Protein AF-A0AAU9WC23-F1 (afdb_monomer)

InterPro domains:
  IPR001007 VWFC domain [PS50184] (36-99)
  IPR042378 Integral membrane protein DGCR2/IDD [PTHR15256] (35-175)

Foldseek 3Di:
DVPVVVVVVVVVVVVVVVVVVVVVVVVVVVVLFQVAWEAACVRDTHTAQDKGHHNDQQQQWIAGQTSNDGHPIDGDDEDDDPAPQWDADGPHDNDIDRPPDPVCPVVVVVVVVVVVVVVVVVVVVVVVVVVVVVVVVVVVVVVVVVVVVVVVPDDDDDDDDDDDDDDDDDDDDDDDDDDDDDDDDPPPDDDDPDDDDDDPDDDDDDDDDPPVVPDDD

Secondary structure (DSSP, 8-state):
--HHHHHHHHHHHHHHHHHHHHHHHHHHHHHHHHH-EEE-TTS-EEETT-EEPPSSS-TTEEEEEETTEEEEEEEPPPPPPS-TT-EEPTT-TT-EE-SS-TTHHHHHHHHHHHHHHHHHHHHHHHHHHHHHHHHHHHHHHHHHHHHHHHHHTSPPP----PPP---------------PPP-------PPP--PPP--TTPPPPPPP--TTS----

Organism: NCBI:txid46732

pLDDT: mean 73.56, std 18.78, range [36.19, 96.94]

Structure (mmCIF, N/CA/C/O backbone):
data_AF-A0AAU9WC23-F1
#
_entry.id   AF-A0AAU9WC23-F1
#
loop_
_atom_site.group_PDB
_atom_site.id
_atom_site.type_symbol
_atom_site.label_atom_id
_atom_site.label_alt_id
_atom_site.labe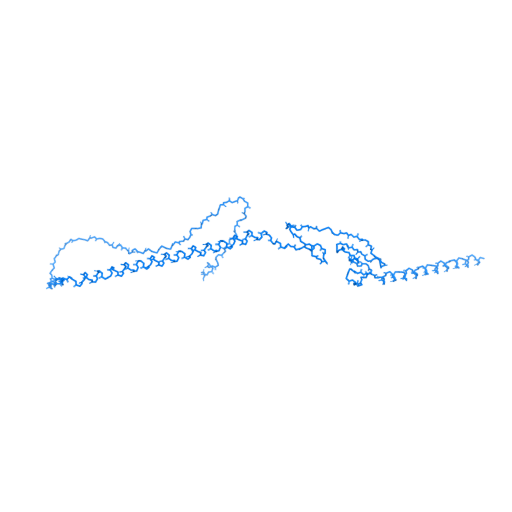l_comp_id
_atom_site.label_asym_id
_atom_site.label_entity_id
_atom_site.label_seq_id
_atom_site.pdbx_PDB_ins_code
_atom_site.Cartn_x
_atom_site.Cartn_y
_atom_site.Cartn_z
_atom_site.occupancy
_atom_site.B_iso_or_equiv
_atom_site.auth_seq_id
_atom_site.auth_comp_id
_atom_site.auth_asym_id
_atom_site.auth_atom_id
_atom_site.pdbx_PDB_model_num
ATOM 1 N N . MET A 1 1 ? 43.638 24.993 -63.691 1.00 58.75 1 MET A N 1
ATOM 2 C CA . MET A 1 1 ? 43.290 25.160 -62.256 1.00 58.75 1 MET A CA 1
ATOM 3 C C . MET A 1 1 ? 41.807 24.888 -61.912 1.00 58.75 1 MET A C 1
ATOM 5 O O . MET A 1 1 ? 41.394 25.230 -60.813 1.00 58.75 1 MET A O 1
ATOM 9 N N . ASN A 1 2 ? 41.002 24.225 -62.762 1.00 62.09 2 ASN A N 1
ATOM 10 C CA . ASN A 1 2 ? 39.561 24.017 -62.486 1.00 62.09 2 ASN A CA 1
ATOM 11 C C . ASN A 1 2 ? 39.195 22.648 -61.874 1.00 62.09 2 ASN A C 1
ATOM 13 O O . ASN A 1 2 ? 38.215 22.555 -61.139 1.00 62.09 2 ASN A O 1
ATOM 17 N N . TYR A 1 3 ? 39.997 21.602 -62.093 1.00 60.34 3 TYR A N 1
ATOM 18 C CA . TYR A 1 3 ? 39.682 20.249 -61.610 1.00 60.34 3 TYR A CA 1
ATOM 19 C C . TYR A 1 3 ? 39.740 20.102 -60.081 1.00 60.34 3 TYR A C 1
ATOM 21 O O . TYR A 1 3 ? 38.890 19.433 -59.496 1.00 60.34 3 TYR A O 1
ATOM 29 N N . LEU A 1 4 ? 40.676 20.786 -59.410 1.00 65.19 4 LEU A N 1
ATOM 30 C CA . LEU A 1 4 ? 40.805 20.718 -57.947 1.00 65.19 4 LEU A CA 1
ATOM 31 C C . LEU A 1 4 ? 39.586 21.320 -57.224 1.00 65.19 4 LEU A C 1
ATOM 33 O O . LEU A 1 4 ? 39.173 20.828 -56.174 1.00 65.19 4 LEU A O 1
ATOM 37 N N . LYS A 1 5 ? 38.994 22.370 -57.811 1.00 67.88 5 LYS A N 1
ATOM 38 C CA . LYS A 1 5 ? 37.832 23.098 -57.276 1.00 67.88 5 LYS A CA 1
ATOM 39 C C . LYS A 1 5 ? 36.530 22.307 -57.467 1.00 67.88 5 LYS A C 1
ATOM 41 O O . LYS A 1 5 ? 35.673 22.309 -56.589 1.00 67.88 5 LYS A O 1
ATOM 46 N N . LEU A 1 6 ? 36.415 21.574 -58.577 1.00 66.00 6 LEU A N 1
ATOM 47 C CA . LEU A 1 6 ? 35.315 20.637 -58.844 1.00 66.00 6 LEU A CA 1
ATOM 48 C C . LEU A 1 6 ? 35.357 19.414 -57.914 1.00 66.00 6 LEU A C 1
ATOM 50 O O . LEU A 1 6 ? 34.340 19.058 -57.320 1.00 66.00 6 LEU A O 1
ATOM 54 N N . ALA A 1 7 ? 36.537 18.822 -57.710 1.00 67.75 7 ALA A N 1
ATOM 55 C CA . ALA A 1 7 ? 36.704 17.669 -56.822 1.00 67.75 7 ALA A CA 1
ATOM 56 C C . ALA A 1 7 ? 36.381 17.997 -55.349 1.00 67.75 7 ALA A C 1
ATOM 58 O O . ALA A 1 7 ? 35.777 17.189 -54.643 1.00 67.75 7 ALA A O 1
ATOM 59 N N . THR A 1 8 ? 36.730 19.201 -54.883 1.00 71.00 8 THR A N 1
ATOM 60 C CA . THR A 1 8 ? 36.393 19.655 -53.522 1.00 71.00 8 THR A CA 1
ATOM 61 C C . THR A 1 8 ? 34.904 19.946 -53.340 1.00 71.00 8 THR A C 1
ATOM 63 O O . THR A 1 8 ? 34.373 19.668 -52.266 1.00 71.00 8 THR A O 1
ATOM 66 N N . GLN A 1 9 ? 34.206 20.445 -54.366 1.00 70.00 9 GLN A N 1
ATOM 67 C CA . GLN A 1 9 ? 32.754 20.652 -54.301 1.00 70.00 9 GLN A CA 1
ATOM 68 C C . GLN A 1 9 ? 31.975 19.331 -54.261 1.00 70.00 9 GLN A C 1
ATOM 70 O O . GLN A 1 9 ? 31.032 19.203 -53.481 1.00 70.00 9 GLN A O 1
ATOM 75 N N . LEU A 1 10 ? 32.401 18.319 -55.025 1.00 70.75 10 LEU A N 1
ATOM 76 C CA . LEU A 1 10 ? 31.774 16.992 -54.997 1.00 70.75 10 LEU A CA 1
ATOM 77 C C . LEU A 1 10 ? 31.962 16.294 -53.641 1.00 70.75 10 LEU A C 1
ATOM 79 O O . LEU A 1 10 ? 31.000 15.739 -53.110 1.00 70.75 10 LEU A O 1
ATOM 83 N N . ARG A 1 11 ? 33.154 16.394 -53.028 1.00 73.50 11 ARG A N 1
ATOM 84 C CA . ARG A 1 11 ? 33.395 15.880 -51.664 1.00 73.50 11 ARG A CA 1
ATOM 85 C C . ARG A 1 11 ? 32.509 16.555 -50.618 1.00 73.50 11 ARG A C 1
ATOM 87 O O . ARG A 1 11 ? 31.864 15.861 -49.837 1.00 73.50 11 ARG A O 1
ATOM 94 N N . LYS A 1 12 ? 32.415 17.889 -50.640 1.00 74.44 12 LYS A N 1
ATOM 95 C CA . LYS A 1 12 ? 31.538 18.641 -49.725 1.00 74.44 12 LYS A CA 1
ATOM 96 C C . LYS A 1 12 ? 30.064 18.267 -49.904 1.00 74.44 12 LYS A C 1
ATOM 98 O O . LYS A 1 12 ? 29.350 18.115 -48.916 1.00 74.44 12 LYS A O 1
ATOM 103 N N . GLY A 1 13 ? 29.618 18.066 -51.146 1.00 69.88 13 GLY A N 1
ATOM 104 C CA . GLY A 1 13 ? 28.264 17.596 -51.452 1.00 69.88 13 GLY A CA 1
ATOM 105 C C . GLY A 1 13 ? 27.974 16.195 -50.902 1.00 69.88 13 GLY A C 1
ATOM 106 O O . GLY A 1 13 ? 26.923 15.978 -50.299 1.00 69.88 13 GLY A O 1
ATOM 107 N N . GLN A 1 14 ? 28.919 15.258 -51.036 1.00 74.19 14 GLN A N 1
ATOM 108 C CA . GLN A 1 14 ? 28.791 13.899 -50.494 1.00 74.19 14 GLN A CA 1
ATOM 109 C C . GLN A 1 14 ? 28.771 13.868 -48.957 1.00 74.19 14 GLN A C 1
ATOM 111 O O . GLN A 1 14 ? 27.947 13.165 -48.368 1.00 74.19 14 GLN A O 1
ATOM 116 N N . GLU A 1 15 ? 29.627 14.647 -48.291 1.00 77.69 15 GLU A N 1
ATOM 117 C CA . GLU A 1 15 ? 29.645 14.759 -46.824 1.00 77.69 15 GLU A CA 1
ATOM 118 C C . GLU A 1 15 ? 28.349 15.375 -46.283 1.00 77.69 15 GLU A C 1
ATOM 120 O O . GLU A 1 15 ? 27.764 14.867 -45.320 1.00 77.69 15 GLU A O 1
ATOM 125 N N . TYR A 1 16 ? 27.851 16.425 -46.940 1.00 75.31 16 TYR A N 1
ATOM 126 C CA . TYR A 1 16 ? 26.584 17.058 -46.589 1.00 75.31 16 TYR A CA 1
ATOM 127 C C . TYR A 1 16 ? 25.411 16.078 -46.720 1.00 75.31 16 TYR A C 1
ATOM 129 O O . TYR A 1 16 ? 24.635 15.919 -45.773 1.00 75.31 16 TYR A O 1
ATOM 137 N N . PHE A 1 17 ? 25.332 15.343 -47.832 1.00 71.19 17 PHE A N 1
ATOM 138 C CA . PHE A 1 17 ? 24.294 14.336 -48.059 1.00 71.19 17 PHE A CA 1
ATOM 139 C C . PHE A 1 17 ? 24.357 13.192 -47.030 1.00 71.19 17 PHE A C 1
ATOM 141 O O . PHE A 1 17 ? 23.337 12.817 -46.449 1.00 71.19 17 PHE A O 1
ATOM 148 N N . SER A 1 18 ? 25.561 12.703 -46.710 1.00 72.31 18 SER A N 1
ATOM 149 C CA . SER A 1 18 ? 25.789 11.707 -45.650 1.00 72.31 18 SER A CA 1
ATOM 150 C C . SER A 1 18 ? 25.309 12.200 -44.277 1.00 72.31 18 SER A C 1
ATOM 152 O O . SER A 1 18 ? 24.667 11.457 -43.529 1.00 72.31 18 SER A O 1
ATOM 154 N N . SER A 1 19 ? 25.539 13.477 -43.950 1.00 74.56 19 SER A N 1
ATOM 155 C CA . SER A 1 19 ? 25.090 14.076 -42.686 1.00 74.56 19 SER A CA 1
ATOM 156 C C . SER A 1 19 ? 23.561 14.183 -42.578 1.00 74.56 19 SER A C 1
ATOM 158 O O . SER A 1 19 ? 23.000 13.922 -41.510 1.00 74.56 19 SER A O 1
ATOM 160 N N . ILE A 1 20 ? 22.875 14.504 -43.681 1.00 72.81 20 ILE A N 1
ATOM 161 C CA . ILE A 1 20 ? 21.409 14.589 -43.737 1.00 72.81 20 ILE A CA 1
ATOM 162 C C . ILE A 1 20 ? 20.795 13.202 -43.571 1.00 72.81 20 ILE A C 1
ATOM 164 O O . ILE A 1 20 ? 19.886 13.036 -42.756 1.00 72.81 20 ILE A O 1
ATOM 168 N N . MET A 1 21 ? 21.322 12.196 -44.272 1.00 67.69 21 MET A N 1
ATOM 169 C CA . MET A 1 21 ? 20.832 10.818 -44.169 1.00 67.69 21 MET A CA 1
ATOM 170 C C . M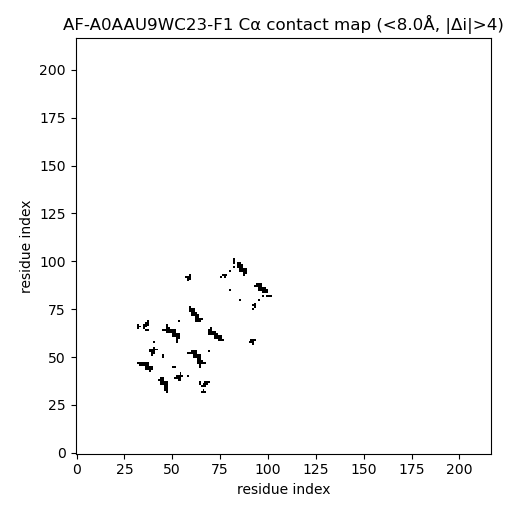ET A 1 21 ? 21.002 10.262 -42.747 1.00 67.69 21 MET A C 1
ATOM 172 O O . MET A 1 21 ? 20.071 9.663 -42.206 1.00 67.69 21 MET A O 1
ATOM 176 N N . LYS A 1 22 ? 22.128 10.552 -42.079 1.00 75.38 22 LYS A N 1
ATOM 177 C CA . LYS A 1 22 ? 22.343 10.204 -40.660 1.00 75.38 22 LYS A CA 1
ATOM 178 C C . LYS A 1 22 ? 21.366 10.916 -39.719 1.00 75.38 22 LYS A C 1
ATOM 180 O O . LYS A 1 22 ? 20.814 10.281 -38.820 1.00 75.38 22 LYS A O 1
ATOM 185 N N . LYS A 1 23 ? 21.114 12.216 -39.916 1.00 74.81 23 LYS A N 1
ATOM 186 C CA . LYS A 1 23 ? 20.144 12.980 -39.107 1.00 74.81 23 LYS A CA 1
ATOM 187 C C . LYS A 1 23 ? 18.713 12.476 -39.300 1.00 74.81 23 LYS A C 1
ATOM 189 O O . LYS A 1 23 ? 18.008 12.301 -38.311 1.00 74.81 23 LYS A O 1
ATOM 194 N N . SER A 1 24 ? 18.311 12.199 -40.539 1.00 72.56 24 SER A N 1
ATOM 195 C CA . SER A 1 24 ? 16.992 11.651 -40.877 1.00 72.56 24 SER A CA 1
ATOM 196 C C . SER A 1 24 ? 16.781 10.271 -40.244 1.00 72.56 24 SER A C 1
ATOM 198 O O . SER A 1 24 ? 15.789 10.049 -39.545 1.00 72.56 24 SER A O 1
ATOM 200 N N . GLY A 1 25 ? 17.770 9.376 -40.362 1.00 75.00 25 GLY A N 1
ATOM 201 C CA . GLY A 1 25 ? 17.753 8.069 -39.700 1.00 75.00 25 GLY A CA 1
ATOM 202 C C . GLY A 1 25 ? 17.674 8.174 -38.172 1.00 75.00 25 GLY A C 1
ATOM 203 O O . GLY A 1 25 ? 16.876 7.481 -37.544 1.00 75.00 25 GLY A O 1
ATOM 204 N N . SER A 1 26 ? 18.428 9.099 -37.568 1.00 78.62 26 SER A N 1
ATOM 205 C CA . SER A 1 26 ? 18.396 9.341 -36.119 1.00 78.62 26 SER A CA 1
ATOM 206 C C . SER A 1 26 ? 17.051 9.897 -35.641 1.00 78.62 26 SER A C 1
ATOM 208 O O . SER A 1 26 ? 16.535 9.462 -34.613 1.00 78.62 26 SER A O 1
ATOM 210 N N . GLN A 1 27 ? 16.438 10.821 -36.386 1.00 79.69 27 GLN A N 1
ATOM 211 C CA . GLN A 1 27 ? 15.108 11.346 -36.064 1.00 79.69 27 GLN A CA 1
ATOM 212 C C . GLN A 1 27 ? 14.029 10.264 -36.166 1.00 79.69 27 GLN A C 1
ATOM 214 O O . GLN A 1 27 ? 13.172 10.179 -35.286 1.00 79.69 27 GLN A O 1
ATOM 219 N N . LYS A 1 28 ? 14.095 9.407 -37.193 1.00 81.12 28 LYS A N 1
ATOM 220 C CA . LYS A 1 28 ? 13.178 8.272 -37.355 1.00 81.12 28 LYS A CA 1
ATOM 2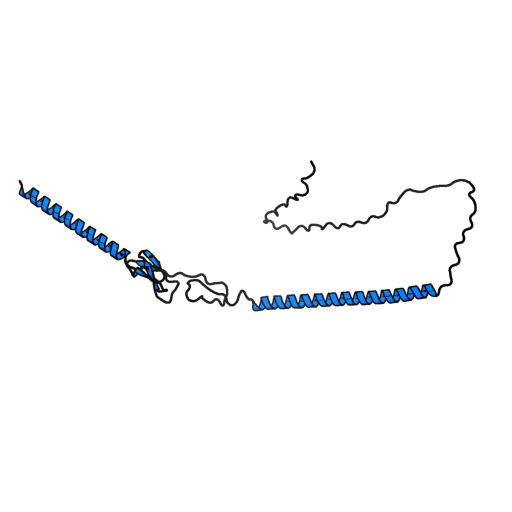21 C C . LYS A 1 28 ? 13.313 7.269 -36.204 1.00 81.12 28 LYS A C 1
ATOM 223 O O . LYS A 1 28 ? 12.302 6.858 -35.643 1.00 81.12 28 LYS A O 1
ATOM 228 N N . LEU A 1 29 ? 14.541 6.944 -35.794 1.00 80.88 29 LEU A N 1
ATOM 229 C CA . LEU A 1 29 ? 14.803 6.074 -34.642 1.00 80.88 29 LEU A CA 1
ATOM 230 C C . LEU A 1 29 ? 14.275 6.678 -33.332 1.00 80.88 29 LEU A C 1
ATOM 232 O O . LEU A 1 29 ? 13.620 5.992 -32.557 1.00 80.88 29 LEU A O 1
ATOM 236 N N . ARG A 1 30 ? 14.492 7.979 -33.106 1.00 80.50 30 ARG A N 1
ATOM 237 C CA . ARG A 1 30 ? 13.958 8.685 -31.928 1.00 80.50 30 ARG A CA 1
ATOM 238 C C . ARG A 1 30 ? 12.430 8.676 -31.880 1.00 80.50 30 ARG A C 1
ATOM 240 O O . ARG A 1 30 ? 11.878 8.586 -30.789 1.00 80.50 30 ARG A O 1
ATOM 247 N N . ARG A 1 31 ? 11.751 8.777 -33.029 1.00 80.75 31 ARG A N 1
ATOM 248 C CA . ARG A 1 31 ? 10.285 8.649 -33.103 1.00 80.75 31 ARG A CA 1
ATOM 249 C C . ARG A 1 31 ? 9.832 7.238 -32.743 1.00 80.75 31 ARG A C 1
ATOM 251 O O . ARG A 1 31 ? 9.026 7.109 -31.835 1.00 80.75 31 ARG A O 1
ATOM 258 N N . MET A 1 32 ? 10.440 6.208 -33.335 1.00 80.56 32 MET A N 1
ATOM 259 C CA . MET A 1 32 ? 10.121 4.813 -33.000 1.00 80.56 32 MET A CA 1
ATOM 260 C C . MET A 1 32 ? 10.342 4.494 -31.513 1.00 80.56 32 MET A C 1
ATOM 262 O O . MET A 1 32 ? 9.513 3.835 -30.903 1.00 80.56 32 MET A O 1
ATOM 266 N N . ILE A 1 33 ? 11.412 5.011 -30.896 1.00 81.25 33 ILE A N 1
ATOM 267 C CA . ILE A 1 33 ? 11.665 4.835 -29.453 1.00 81.25 33 ILE A CA 1
ATOM 268 C C . ILE A 1 33 ? 10.585 5.514 -28.599 1.00 81.25 33 ILE A 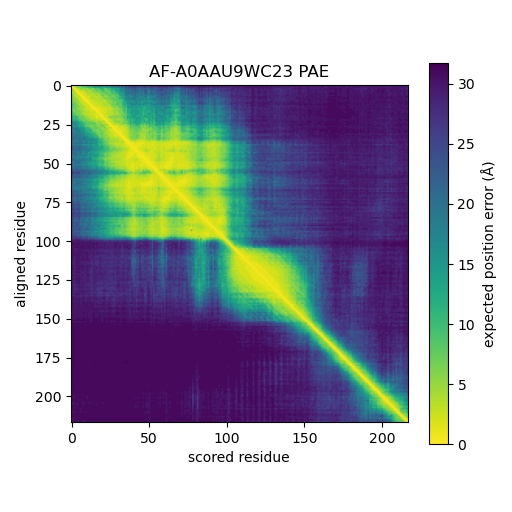C 1
ATOM 270 O O . ILE A 1 33 ? 10.171 4.959 -27.587 1.00 81.25 33 ILE A O 1
ATOM 274 N N . ARG A 1 34 ? 10.119 6.706 -28.993 1.00 79.94 34 ARG A N 1
ATOM 275 C CA . ARG A 1 34 ? 9.033 7.415 -28.291 1.00 79.94 34 ARG A CA 1
ATOM 276 C C . ARG A 1 34 ? 7.673 6.742 -28.464 1.00 79.94 34 ARG A C 1
ATOM 278 O O . ARG A 1 34 ? 6.831 6.867 -27.584 1.00 79.94 34 ARG A O 1
ATOM 285 N N . GLU A 1 35 ? 7.465 6.081 -29.595 1.00 85.06 35 GLU A N 1
ATOM 286 C CA . GLU A 1 35 ? 6.253 5.318 -29.904 1.00 85.06 35 GLU A CA 1
ATOM 287 C C . GLU A 1 35 ? 6.266 3.919 -29.273 1.00 85.06 35 GLU A C 1
ATOM 289 O O . GLU A 1 35 ? 5.222 3.272 -29.215 1.00 85.06 35 GLU A O 1
ATOM 294 N N . ALA A 1 36 ? 7.413 3.458 -28.764 1.00 88.88 36 ALA A N 1
ATOM 295 C CA . ALA A 1 36 ? 7.509 2.211 -28.025 1.00 88.88 36 ALA A CA 1
ATOM 296 C C . ALA A 1 36 ? 6.804 2.317 -26.663 1.00 88.88 36 ALA A C 1
ATOM 298 O O . ALA A 1 36 ? 6.897 3.328 -25.959 1.00 88.88 36 ALA A O 1
ATOM 299 N N . PHE A 1 37 ? 6.116 1.244 -26.288 1.00 93.69 37 PHE A N 1
ATOM 300 C CA . PHE A 1 37 ? 5.322 1.145 -25.069 1.00 93.69 37 PHE A CA 1
ATOM 301 C C . PHE A 1 37 ? 5.668 -0.132 -24.305 1.00 93.69 37 PHE A C 1
ATOM 303 O O . PHE A 1 37 ? 6.086 -1.125 -24.899 1.00 93.69 37 PHE A O 1
ATOM 310 N N . CYS A 1 38 ? 5.481 -0.089 -22.993 1.00 94.44 38 CYS A N 1
ATOM 311 C CA . CYS A 1 38 ? 5.545 -1.243 -22.102 1.00 94.44 38 CYS A CA 1
ATOM 312 C C . CYS A 1 38 ? 4.141 -1.553 -21.570 1.00 94.44 38 CYS A C 1
ATOM 314 O O . CYS A 1 38 ? 3.219 -0.754 -21.758 1.00 94.44 38 CYS A O 1
ATOM 316 N N . TYR A 1 39 ? 3.987 -2.689 -20.897 1.00 94.50 39 TYR A N 1
ATOM 317 C CA . TYR A 1 39 ? 2.760 -3.050 -20.194 1.00 94.50 39 TYR A CA 1
ATOM 318 C C . TYR A 1 39 ? 3.035 -3.140 -18.696 1.00 94.50 39 TYR A C 1
ATOM 320 O O . TYR A 1 39 ? 4.063 -3.686 -18.291 1.00 94.50 39 TYR A O 1
ATOM 328 N N . ASP A 1 40 ? 2.158 -2.539 -17.892 1.00 93.94 40 ASP A N 1
ATOM 329 C CA . ASP A 1 40 ? 2.193 -2.702 -16.440 1.00 93.94 40 ASP A CA 1
ATOM 330 C C . ASP A 1 40 ? 1.584 -4.044 -16.005 1.00 93.94 40 ASP A C 1
ATOM 332 O O . ASP A 1 40 ? 0.973 -4.759 -16.796 1.00 93.94 40 ASP A O 1
ATOM 336 N N . ILE A 1 41 ? 1.722 -4.368 -14.722 1.00 92.12 41 ILE A N 1
ATOM 337 C CA . ILE A 1 41 ? 1.149 -5.568 -14.094 1.00 92.12 41 ILE A CA 1
ATOM 338 C C . ILE A 1 41 ? -0.382 -5.687 -14.227 1.00 92.12 41 ILE A C 1
ATOM 340 O O . ILE A 1 41 ? -0.930 -6.777 -14.091 1.00 92.12 41 ILE A O 1
ATOM 344 N N . ASN A 1 42 ? -1.080 -4.586 -14.516 1.00 90.88 42 ASN A N 1
ATOM 345 C CA . ASN A 1 42 ? -2.522 -4.556 -14.757 1.00 90.88 42 ASN A CA 1
ATOM 346 C C . ASN A 1 42 ? -2.867 -4.611 -16.262 1.00 90.88 42 ASN A C 1
ATOM 348 O O . ASN A 1 42 ? -4.042 -4.527 -16.622 1.00 90.88 42 ASN A O 1
ATOM 352 N N . GLY A 1 43 ? -1.871 -4.720 -17.147 1.00 92.12 43 GLY A N 1
ATOM 353 C CA . GLY A 1 43 ? -2.025 -4.726 -18.603 1.00 92.12 43 GLY A CA 1
ATOM 354 C C . GLY A 1 43 ? -2.186 -3.341 -19.245 1.00 92.12 43 GLY A C 1
ATOM 355 O O . GLY A 1 43 ? -2.537 -3.241 -20.424 1.00 92.12 43 GLY A O 1
ATOM 356 N N . ASN A 1 44 ? -1.940 -2.251 -18.519 1.00 93.88 44 ASN A N 1
ATOM 357 C CA . ASN A 1 44 ? -2.033 -0.892 -19.047 1.00 93.88 44 ASN A CA 1
ATOM 358 C C . ASN A 1 44 ? -0.802 -0.525 -19.877 1.00 93.88 44 ASN A C 1
ATOM 360 O O . ASN A 1 44 ? 0.332 -0.845 -19.524 1.00 93.88 44 ASN A O 1
ATOM 364 N N . LYS A 1 45 ? -1.020 0.235 -20.957 1.00 94.75 45 LYS A N 1
ATOM 365 C CA . LYS A 1 45 ? 0.068 0.759 -21.792 1.00 94.75 45 LYS A CA 1
ATOM 366 C C . LYS A 1 45 ? 0.819 1.883 -21.085 1.00 94.75 45 LYS A C 1
ATOM 368 O O . LYS A 1 45 ? 0.250 2.931 -20.783 1.00 94.75 45 LYS A O 1
ATOM 373 N N . VAL A 1 46 ? 2.124 1.701 -20.943 1.00 95.06 46 VAL A N 1
ATOM 374 C CA . VAL A 1 46 ? 3.067 2.647 -20.346 1.00 95.06 46 VAL A CA 1
ATOM 375 C C . VAL A 1 46 ? 3.931 3.252 -21.448 1.00 95.06 46 VAL A C 1
ATOM 377 O O . VAL A 1 46 ? 4.472 2.539 -22.293 1.00 95.06 46 VAL A O 1
ATOM 380 N N . LYS A 1 47 ? 4.061 4.580 -21.460 1.00 94.62 47 LYS A N 1
ATOM 381 C CA . LYS A 1 47 ? 4.864 5.298 -22.459 1.00 94.62 47 LYS A CA 1
ATOM 382 C C . LYS A 1 47 ? 6.356 5.196 -22.153 1.00 94.62 47 LYS A C 1
ATOM 384 O O . LYS A 1 47 ? 6.765 5.047 -21.004 1.00 94.62 47 LYS A O 1
ATOM 389 N N . HIS A 1 48 ? 7.178 5.367 -23.185 1.00 93.94 48 HIS A N 1
ATOM 390 C CA . HIS A 1 48 ? 8.615 5.523 -23.007 1.00 93.94 48 HIS A CA 1
ATOM 391 C C . HIS A 1 48 ? 8.957 6.629 -21.992 1.00 93.94 48 HIS A C 1
ATOM 393 O O . HIS A 1 48 ? 8.513 7.768 -22.125 1.00 93.94 48 HIS A O 1
ATOM 399 N N . GLY A 1 49 ? 9.805 6.297 -21.023 1.00 91.88 49 GLY A N 1
ATOM 400 C CA . GLY A 1 49 ? 10.288 7.185 -19.974 1.00 91.88 49 GLY A CA 1
ATOM 401 C C . GLY A 1 49 ? 9.477 7.136 -18.680 1.00 91.88 49 GLY A C 1
ATOM 402 O O . GLY A 1 49 ? 9.973 7.638 -17.675 1.00 91.88 49 GLY A O 1
ATOM 403 N N . GLU A 1 50 ? 8.298 6.517 -18.672 1.00 94.56 50 GLU A N 1
ATOM 404 C CA . GLU A 1 50 ? 7.453 6.430 -17.478 1.00 94.56 50 GLU A CA 1
ATOM 405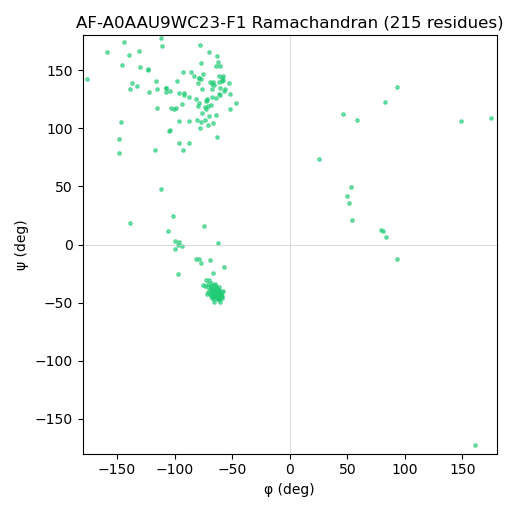 C C . GLU A 1 50 ? 7.874 5.264 -16.563 1.00 94.56 50 GLU A C 1
ATOM 407 O O . GLU A 1 50 ? 8.324 4.218 -17.060 1.00 94.56 50 GLU A O 1
ATOM 412 N N . PRO A 1 51 ? 7.758 5.426 -15.231 1.00 94.88 51 PRO A N 1
ATOM 413 C CA . PRO A 1 51 ? 7.929 4.338 -14.281 1.00 94.88 51 PRO A CA 1
ATOM 414 C C . PRO A 1 51 ? 6.708 3.408 -14.287 1.00 94.88 51 PRO A C 1
ATOM 416 O O . PRO A 1 51 ? 5.576 3.848 -14.475 1.00 94.88 51 PRO A O 1
ATOM 419 N N . PHE A 1 52 ? 6.934 2.117 -14.063 1.00 95.12 52 PHE A N 1
ATOM 420 C CA . PHE A 1 52 ? 5.887 1.102 -14.000 1.00 95.12 52 PHE A CA 1
ATOM 421 C C . PHE A 1 52 ? 6.343 -0.139 -13.230 1.00 95.12 52 PHE A C 1
ATOM 423 O O . PHE A 1 52 ? 7.534 -0.328 -12.987 1.00 95.12 52 PHE A O 1
ATOM 430 N N . VAL A 1 53 ? 5.387 -0.989 -12.865 1.00 95.19 53 VAL A N 1
ATOM 431 C CA . VAL A 1 53 ? 5.642 -2.340 -12.349 1.00 95.19 53 VAL A CA 1
ATOM 432 C C . VAL A 1 53 ? 5.442 -3.307 -13.515 1.00 95.19 53 VAL A C 1
ATOM 434 O O . VAL A 1 53 ? 4.336 -3.319 -14.064 1.00 95.19 53 VAL A O 1
ATOM 437 N N . PRO A 1 54 ? 6.469 -4.054 -13.955 1.00 94.06 54 PRO A N 1
ATOM 438 C CA . PRO A 1 54 ? 6.329 -5.002 -15.053 1.00 94.06 54 PRO A CA 1
ATOM 439 C C . PRO A 1 54 ? 5.480 -6.211 -14.644 1.00 94.06 54 PRO A C 1
ATOM 441 O O . PRO A 1 54 ? 5.229 -6.450 -13.464 1.00 94.06 54 PRO A O 1
ATOM 444 N N . GLU A 1 55 ? 5.045 -6.985 -15.635 1.00 89.81 55 GLU A N 1
ATOM 445 C CA . GLU A 1 55 ? 4.320 -8.234 -15.398 1.00 89.81 55 GLU A CA 1
ATOM 446 C C . GLU A 1 55 ? 5.144 -9.199 -14.528 1.00 89.81 55 GLU A C 1
ATOM 448 O O . GLU A 1 55 ? 6.331 -9.433 -14.768 1.00 89.81 55 GLU A O 1
ATOM 453 N N . GLY A 1 56 ? 4.506 -9.758 -13.501 1.00 85.38 56 GLY A N 1
ATOM 454 C CA . GLY A 1 56 ? 5.147 -10.627 -12.521 1.00 85.38 56 GLY A CA 1
ATOM 455 C C . GLY A 1 56 ? 4.325 -10.735 -11.239 1.00 85.38 56 GLY A C 1
ATOM 456 O O . GLY A 1 56 ? 3.197 -10.257 -11.173 1.00 85.38 56 GLY A O 1
ATOM 457 N N . ASN A 1 57 ? 4.894 -11.375 -10.216 1.00 80.69 57 ASN A N 1
ATOM 458 C CA . ASN A 1 57 ? 4.250 -11.519 -8.903 1.00 80.69 57 ASN A CA 1
ATOM 459 C C . ASN A 1 57 ? 4.760 -10.501 -7.863 1.00 80.69 57 ASN A C 1
ATOM 461 O O . ASN A 1 57 ? 4.282 -10.484 -6.731 1.00 80.69 57 ASN A O 1
ATOM 465 N N . ASP A 1 58 ? 5.746 -9.674 -8.224 1.00 89.25 58 ASP A N 1
ATOM 466 C CA . ASP A 1 58 ? 6.385 -8.731 -7.309 1.00 89.25 58 ASP A CA 1
ATOM 467 C C . ASP A 1 58 ? 5.912 -7.296 -7.574 1.00 89.25 58 ASP A C 1
ATOM 469 O O . ASP A 1 58 ? 6.408 -6.599 -8.458 1.00 89.25 58 ASP A O 1
ATOM 473 N N . PHE A 1 59 ? 4.940 -6.851 -6.775 1.00 92.38 59 PHE A N 1
ATOM 474 C CA . PHE A 1 59 ? 4.392 -5.494 -6.844 1.00 92.38 59 PHE A CA 1
ATOM 475 C C . PHE A 1 59 ? 5.382 -4.420 -6.375 1.00 92.38 59 PHE A C 1
ATOM 477 O O . PHE A 1 59 ? 5.123 -3.237 -6.596 1.00 92.38 59 PHE A O 1
ATOM 484 N N . CYS A 1 60 ? 6.484 -4.811 -5.726 1.00 93.44 60 CYS A N 1
ATOM 485 C CA . CYS A 1 60 ? 7.544 -3.916 -5.270 1.00 93.44 60 CYS A CA 1
ATOM 486 C C . CYS A 1 60 ? 8.692 -3.784 -6.274 1.00 93.44 60 CYS A C 1
ATOM 488 O O . CYS A 1 60 ? 9.637 -3.033 -6.023 1.00 93.44 60 CYS A O 1
ATOM 490 N N . TYR A 1 61 ? 8.627 -4.490 -7.405 1.00 94.81 61 TYR A N 1
ATOM 491 C CA . TYR A 1 61 ? 9.609 -4.379 -8.471 1.00 94.81 61 TYR A CA 1
ATOM 492 C C . TYR A 1 61 ? 9.222 -3.257 -9.435 1.00 94.81 61 TYR A C 1
ATOM 494 O O . TYR A 1 61 ? 8.294 -3.376 -10.232 1.00 94.81 61 TYR A O 1
ATOM 502 N N . HIS A 1 62 ? 9.938 -2.141 -9.366 1.00 94.69 62 HIS A N 1
ATOM 503 C CA . HIS A 1 62 ? 9.668 -0.953 -10.165 1.00 94.69 62 HIS A CA 1
ATOM 504 C C . HIS A 1 62 ? 10.732 -0.780 -11.244 1.00 94.69 62 HIS A C 1
ATOM 506 O O . HIS A 1 62 ? 11.925 -0.868 -10.976 1.00 94.69 62 HIS A O 1
ATOM 512 N N . CYS A 1 63 ? 10.305 -0.482 -12.466 1.00 95.81 63 CYS A N 1
ATOM 513 C CA . CYS A 1 63 ? 11.160 -0.261 -13.626 1.00 95.81 63 CYS A CA 1
ATOM 514 C C . CYS A 1 63 ? 10.771 1.022 -14.358 1.00 95.81 63 CYS A C 1
ATOM 516 O O . CYS A 1 63 ? 9.689 1.572 -14.171 1.00 95.81 63 CYS A O 1
ATOM 518 N N . LYS A 1 64 ? 11.636 1.478 -15.260 1.00 95.88 64 LYS A N 1
ATOM 519 C CA . LYS A 1 64 ? 11.354 2.547 -16.218 1.00 95.88 64 LYS A CA 1
ATOM 520 C C . LYS A 1 64 ? 11.207 1.967 -17.619 1.00 95.88 64 LYS A C 1
ATOM 522 O O . LYS A 1 64 ? 12.027 1.157 -18.051 1.00 95.88 64 LYS A O 1
ATOM 527 N N . CYS A 1 65 ? 10.183 2.387 -18.356 1.00 95.56 65 CYS A N 1
ATOM 528 C CA . CYS A 1 65 ? 9.957 1.890 -19.710 1.00 95.56 65 CYS A CA 1
ATOM 529 C C . CYS A 1 65 ? 10.927 2.550 -20.699 1.00 95.56 65 CYS A C 1
ATOM 531 O O . CYS A 1 65 ? 10.750 3.710 -21.070 1.00 95.56 65 CYS A O 1
ATOM 533 N N . LEU A 1 66 ? 11.951 1.841 -21.175 1.00 94.00 66 LEU A N 1
ATOM 534 C CA . LEU A 1 66 ? 12.902 2.354 -22.165 1.00 94.00 66 LEU A CA 1
ATOM 535 C C . LEU A 1 66 ? 12.808 1.558 -23.469 1.00 94.00 66 LEU A C 1
ATOM 537 O O . LEU A 1 66 ? 13.066 0.363 -23.488 1.00 94.00 66 LEU A O 1
ATOM 541 N N . SER A 1 67 ? 12.437 2.223 -24.570 1.00 91.31 67 SER A N 1
ATOM 542 C CA . SER A 1 67 ? 12.304 1.608 -25.900 1.00 91.31 67 SER A CA 1
ATOM 543 C C . SER A 1 67 ? 11.433 0.338 -25.928 1.00 91.31 67 SER A C 1
ATOM 545 O O . SER A 1 67 ? 11.733 -0.596 -26.666 1.00 91.31 67 SER A O 1
ATOM 547 N N . GLY A 1 68 ? 10.368 0.294 -25.119 1.00 90.38 68 GLY A N 1
ATOM 548 C CA . GLY A 1 68 ? 9.479 -0.870 -25.010 1.00 90.38 68 GLY A CA 1
ATOM 549 C C . GLY A 1 68 ? 10.016 -2.006 -24.133 1.00 90.38 68 GLY A C 1
ATOM 550 O O . GLY A 1 68 ? 9.470 -3.103 -24.160 1.00 90.38 68 GLY A O 1
ATOM 551 N N . GLN A 1 69 ? 11.080 -1.764 -23.364 1.00 92.88 69 GLN A N 1
ATOM 552 C CA . GLN A 1 69 ? 11.666 -2.727 -22.433 1.00 92.88 69 GLN A CA 1
ATOM 553 C C . GLN A 1 69 ? 11.702 -2.168 -21.009 1.00 92.88 69 GLN A C 1
ATOM 555 O O . GLN A 1 69 ? 11.830 -0.959 -20.797 1.00 92.88 69 GLN A O 1
ATOM 560 N N . ALA A 1 70 ? 11.616 -3.063 -20.027 1.00 93.81 70 ALA A N 1
ATOM 561 C CA . ALA A 1 70 ? 11.856 -2.734 -18.630 1.00 93.81 70 ALA A CA 1
ATOM 562 C C . ALA A 1 70 ? 13.355 -2.473 -18.416 1.00 93.81 70 ALA A C 1
ATOM 564 O O . ALA A 1 70 ? 14.187 -3.345 -18.662 1.00 93.81 70 ALA A O 1
ATOM 565 N N . ALA A 1 71 ? 13.710 -1.268 -17.980 1.00 93.38 71 ALA A N 1
ATOM 566 C CA . ALA A 1 71 ? 15.088 -0.877 -17.707 1.00 93.38 71 ALA A CA 1
ATOM 567 C C . ALA A 1 71 ? 15.162 -0.026 -16.435 1.00 93.38 71 ALA A C 1
ATOM 569 O O . ALA A 1 71 ? 14.156 0.521 -15.997 1.00 93.38 71 ALA A O 1
ATOM 570 N N . GLN A 1 72 ? 16.360 0.124 -15.858 1.00 94.62 72 GLN A N 1
ATOM 571 C CA . GLN A 1 72 ? 16.568 0.898 -14.620 1.00 94.62 72 GLN A CA 1
ATOM 572 C C . GLN A 1 72 ? 15.640 0.435 -13.484 1.00 94.62 72 GLN A C 1
ATOM 574 O O . GLN A 1 72 ? 14.927 1.236 -12.883 1.00 94.62 72 GLN A O 1
ATOM 579 N N . CYS A 1 73 ? 15.614 -0.876 -13.252 1.00 95.19 73 CYS A N 1
ATOM 580 C CA . CYS A 1 73 ? 14.730 -1.481 -12.271 1.00 95.19 73 CYS A CA 1
ATOM 581 C C . CYS A 1 73 ? 15.329 -1.477 -10.864 1.00 95.19 73 CYS A C 1
ATOM 583 O O . CYS A 1 73 ? 16.542 -1.614 -10.701 1.00 95.19 73 CYS A O 1
ATOM 585 N N . PHE A 1 74 ? 14.471 -1.372 -9.857 1.00 94.75 74 PHE A N 1
ATOM 586 C CA . PHE A 1 74 ? 14.808 -1.490 -8.446 1.00 94.75 74 PHE A CA 1
ATOM 587 C C . PHE A 1 74 ? 13.658 -2.154 -7.686 1.00 94.75 74 PHE A C 1
ATOM 589 O O . PHE A 1 74 ? 12.501 -2.077 -8.100 1.00 94.75 74 PHE A O 1
ATOM 596 N N . THR A 1 75 ? 13.981 -2.791 -6.565 1.00 94.94 75 THR A N 1
ATOM 597 C CA . THR A 1 75 ? 12.987 -3.365 -5.655 1.00 94.94 75 THR A CA 1
ATOM 598 C C . THR A 1 75 ? 12.850 -2.463 -4.441 1.00 94.94 75 THR A C 1
ATOM 600 O O . THR A 1 75 ? 13.851 -2.036 -3.865 1.00 94.94 75 THR A O 1
ATOM 603 N N . THR A 1 76 ? 11.619 -2.148 -4.056 1.00 93.31 76 THR A N 1
ATOM 604 C CA . THR A 1 76 ? 11.343 -1.399 -2.831 1.00 93.31 76 THR A CA 1
ATOM 605 C C . THR A 1 76 ? 11.373 -2.330 -1.624 1.00 93.31 76 THR A C 1
ATOM 607 O O . THR A 1 76 ? 10.638 -3.312 -1.568 1.00 93.31 76 THR A O 1
ATOM 610 N N . GLU A 1 77 ? 12.195 -1.992 -0.635 1.00 92.06 77 GLU A N 1
ATOM 611 C CA . GLU A 1 77 ? 12.175 -2.632 0.679 1.00 92.06 77 GLU A CA 1
ATOM 612 C C . GLU A 1 77 ? 11.172 -1.912 1.587 1.00 92.06 77 GLU A C 1
ATOM 614 O O . GLU A 1 77 ? 11.209 -0.689 1.740 1.00 92.06 77 GLU A O 1
ATOM 619 N N . CYS A 1 78 ? 10.253 -2.672 2.178 1.00 91.94 78 CYS A N 1
ATOM 620 C CA . CYS A 1 78 ? 9.182 -2.135 3.009 1.00 91.94 78 CYS A CA 1
ATOM 621 C C . CYS A 1 78 ? 9.535 -2.228 4.493 1.00 91.94 78 CYS A C 1
ATOM 623 O O . CYS A 1 78 ? 10.040 -3.250 4.958 1.00 91.94 78 CYS A O 1
ATOM 625 N N . ALA A 1 79 ? 9.186 -1.196 5.263 1.00 90.81 79 ALA A N 1
ATOM 626 C CA . ALA A 1 79 ? 9.185 -1.304 6.715 1.00 90.81 79 ALA A CA 1
ATOM 627 C C . ALA A 1 79 ? 8.077 -2.272 7.159 1.00 90.81 79 ALA A C 1
ATOM 629 O O . ALA A 1 79 ? 6.915 -2.118 6.777 1.00 90.81 79 ALA A O 1
ATOM 630 N N . VAL A 1 80 ? 8.448 -3.266 7.962 1.00 89.44 80 VAL A N 1
ATOM 631 C CA . VAL A 1 80 ? 7.510 -4.246 8.514 1.00 89.44 80 VAL A CA 1
ATOM 632 C C . VAL A 1 80 ? 6.718 -3.592 9.655 1.00 89.44 80 VAL A C 1
ATOM 634 O O . VAL A 1 80 ? 7.318 -2.899 10.482 1.00 89.44 80 VAL A O 1
ATOM 637 N N . PRO A 1 81 ? 5.383 -3.758 9.714 1.00 88.69 81 PRO A N 1
ATOM 638 C CA . PRO A 1 81 ? 4.578 -3.231 10.813 1.00 88.69 81 PRO A CA 1
ATOM 639 C C . PRO A 1 81 ? 4.953 -3.874 12.156 1.00 88.69 81 PRO A C 1
ATOM 641 O O . PRO A 1 81 ? 5.560 -4.937 12.217 1.00 88.69 81 PRO A O 1
ATOM 644 N N . THR A 1 82 ? 4.561 -3.229 13.253 1.00 86.94 82 THR A N 1
ATOM 645 C CA . THR A 1 82 ? 4.899 -3.664 14.618 1.00 86.94 82 THR A CA 1
ATOM 646 C C . THR A 1 82 ? 4.050 -4.824 15.147 1.00 86.94 82 THR A C 1
ATOM 648 O O . THR A 1 82 ? 4.386 -5.382 16.187 1.00 86.94 82 THR A O 1
ATOM 651 N N . CYS A 1 83 ? 2.946 -5.173 14.482 1.00 85.88 83 CYS A N 1
ATOM 652 C CA . CYS A 1 83 ? 2.089 -6.293 14.877 1.00 85.88 83 CYS A CA 1
ATOM 653 C C . CYS A 1 83 ? 2.726 -7.632 14.464 1.00 85.88 83 CYS A C 1
ATOM 655 O O . CYS A 1 83 ? 3.321 -7.716 13.396 1.00 85.88 83 CYS A O 1
ATOM 657 N N . GLU A 1 84 ? 2.609 -8.678 15.287 1.00 83.31 84 GLU A N 1
ATOM 658 C CA . GLU A 1 84 ? 3.229 -9.987 15.001 1.00 83.31 84 GLU A CA 1
ATOM 659 C C . GLU A 1 84 ? 2.518 -10.759 13.880 1.00 83.31 84 GLU A C 1
ATOM 661 O O . GLU A 1 84 ? 3.146 -11.508 13.137 1.00 83.31 84 GLU A O 1
ATOM 666 N N . ASP A 1 85 ? 1.210 -10.563 13.726 1.00 86.56 85 ASP A N 1
ATOM 667 C CA . ASP A 1 85 ? 0.345 -11.325 12.823 1.00 86.56 85 ASP A CA 1
ATOM 668 C C . ASP A 1 85 ? 0.015 -10.575 11.523 1.00 86.56 85 ASP A C 1
ATOM 670 O O . ASP A 1 85 ? -1.007 -10.834 10.875 1.00 86.56 85 ASP A O 1
ATOM 674 N N . TYR A 1 86 ? 0.875 -9.632 11.131 1.00 88.81 86 TYR A N 1
ATOM 675 C CA . TYR A 1 86 ? 0.665 -8.838 9.931 1.00 88.81 86 TYR A CA 1
ATOM 676 C C . TYR A 1 86 ? 0.535 -9.709 8.680 1.00 88.81 86 TYR A C 1
ATOM 678 O O . TYR A 1 86 ? 1.243 -10.697 8.477 1.00 88.81 86 TYR A O 1
ATOM 686 N N . LYS A 1 87 ? -0.360 -9.302 7.782 1.00 89.94 87 LYS A N 1
ATOM 687 C CA . LYS A 1 87 ? -0.554 -9.934 6.476 1.00 89.94 87 LYS A CA 1
ATOM 688 C C . LYS A 1 87 ? -0.354 -8.905 5.379 1.00 89.94 87 LYS A C 1
ATOM 690 O O . LYS A 1 87 ? -0.916 -7.813 5.438 1.00 89.94 87 LYS A O 1
ATOM 695 N N . ALA A 1 88 ? 0.444 -9.248 4.372 1.00 90.00 88 ALA A N 1
ATOM 696 C CA . ALA A 1 88 ? 0.582 -8.421 3.180 1.00 90.00 88 ALA A CA 1
ATOM 697 C C . ALA A 1 88 ? -0.748 -8.380 2.413 1.00 90.00 88 ALA A C 1
ATOM 699 O O . ALA A 1 88 ? -1.428 -9.398 2.263 1.00 90.00 88 ALA A O 1
ATOM 700 N N . ILE A 1 89 ? -1.123 -7.198 1.935 1.00 90.69 89 ILE A N 1
ATOM 701 C CA . ILE A 1 89 ? -2.313 -7.009 1.113 1.00 90.69 89 ILE A CA 1
ATOM 702 C C . ILE A 1 89 ? -1.963 -7.451 -0.313 1.00 90.69 89 ILE A C 1
ATOM 704 O O . ILE A 1 89 ? -1.041 -6.891 -0.911 1.00 90.69 89 ILE A O 1
ATOM 708 N N . PRO A 1 90 ? -2.684 -8.433 -0.884 1.00 89.69 90 PRO A N 1
ATOM 709 C CA . PRO A 1 90 ? -2.403 -8.901 -2.232 1.00 89.69 90 PRO A CA 1
ATOM 710 C C . PRO A 1 90 ? -2.588 -7.760 -3.237 1.00 89.69 90 PRO A C 1
ATOM 712 O O . PRO A 1 90 ? -3.524 -6.965 -3.132 1.00 89.69 90 PRO A O 1
ATOM 715 N N . GLY A 1 91 ? -1.695 -7.677 -4.221 1.00 88.25 91 GLY A N 1
ATOM 716 C CA . GLY A 1 91 ? -1.779 -6.670 -5.279 1.00 88.25 91 GLY A CA 1
ATOM 717 C C . GLY A 1 91 ? -1.197 -5.296 -4.940 1.00 88.25 91 GLY A C 1
ATOM 718 O O . GLY A 1 91 ? -1.372 -4.358 -5.716 1.00 88.25 91 GLY A O 1
ATOM 719 N N . LYS A 1 92 ? -0.542 -5.131 -3.784 1.00 90.44 92 LYS A N 1
ATOM 720 C CA . LYS A 1 92 ? 0.030 -3.848 -3.356 1.00 90.44 92 LYS A CA 1
ATOM 721 C C . LYS A 1 92 ? 1.419 -4.024 -2.750 1.00 90.44 92 LYS A C 1
ATOM 723 O O . LYS A 1 92 ? 1.637 -4.923 -1.946 1.00 90.44 92 LYS A O 1
ATOM 728 N N . CYS A 1 93 ? 2.334 -3.117 -3.085 1.00 91.62 93 CYS A N 1
ATOM 729 C CA . CYS A 1 93 ? 3.634 -3.029 -2.423 1.00 91.62 93 CYS A CA 1
ATOM 730 C C . CYS A 1 93 ? 3.516 -2.302 -1.076 1.00 91.62 93 CYS A C 1
ATOM 732 O O . CYS A 1 93 ? 2.799 -1.306 -0.972 1.00 91.62 93 CYS A O 1
ATOM 734 N N . CYS A 1 94 ? 4.217 -2.796 -0.052 1.00 91.44 94 CYS A N 1
ATOM 735 C CA . CYS A 1 94 ? 4.289 -2.215 1.297 1.00 91.44 94 CYS A CA 1
ATOM 736 C C . CYS A 1 94 ? 2.943 -1.968 1.993 1.00 91.44 94 CYS A C 1
ATOM 738 O O . CYS A 1 94 ? 2.849 -1.151 2.909 1.00 91.44 94 CYS A O 1
ATOM 740 N N . ALA A 1 95 ? 1.890 -2.657 1.569 1.00 91.94 95 ALA A N 1
ATOM 741 C CA . ALA A 1 95 ? 0.584 -2.541 2.183 1.00 91.94 95 ALA A CA 1
ATOM 742 C C . ALA A 1 95 ? 0.355 -3.771 3.058 1.00 91.94 95 ALA A C 1
ATOM 744 O O . ALA A 1 95 ? 0.313 -4.893 2.558 1.00 91.94 95 ALA A O 1
ATOM 745 N N . TYR A 1 96 ? 0.201 -3.553 4.359 1.00 91.75 96 TYR A N 1
ATOM 746 C CA . TYR A 1 96 ? -0.021 -4.610 5.337 1.00 91.75 96 TYR A CA 1
ATOM 747 C C . TYR A 1 96 ? -1.319 -4.358 6.097 1.00 91.75 96 TYR A C 1
ATOM 749 O O . TYR A 1 96 ? -1.742 -3.217 6.281 1.00 91.75 96 TYR A O 1
ATOM 757 N N . THR A 1 97 ? -1.949 -5.433 6.548 1.00 89.38 97 THR A N 1
ATOM 758 C CA . THR A 1 97 ? -3.055 -5.405 7.501 1.00 89.38 97 THR A CA 1
ATOM 759 C C . THR A 1 97 ? -2.617 -6.107 8.782 1.00 89.38 97 THR A C 1
ATOM 761 O O . THR A 1 97 ? -1.903 -7.105 8.710 1.00 89.38 97 THR A O 1
ATOM 764 N N . CYS A 1 98 ? -3.017 -5.578 9.938 1.00 87.88 98 CYS A N 1
ATOM 765 C CA . CYS A 1 98 ? -2.862 -6.228 11.239 1.00 87.88 98 CYS A CA 1
ATOM 766 C C . CYS A 1 98 ? -4.243 -6.771 11.634 1.00 87.88 98 CYS A C 1
ATOM 768 O O . CYS A 1 98 ? -5.085 -5.980 12.067 1.00 87.88 98 CYS A O 1
ATOM 770 N N . PRO A 1 99 ? -4.522 -8.067 11.414 1.00 77.56 99 PRO A N 1
ATOM 771 C CA . PRO A 1 99 ? -5.802 -8.663 11.781 1.00 77.56 99 PRO A CA 1
ATOM 772 C C . PRO A 1 99 ? -6.038 -8.584 13.291 1.00 77.56 99 PRO A C 1
ATOM 774 O O . PRO A 1 99 ? -7.144 -8.265 13.719 1.00 77.56 99 PRO A O 1
ATOM 777 N N . SER A 1 100 ? -4.992 -8.795 14.087 1.00 66.50 100 SER A N 1
ATOM 778 C CA . SER A 1 100 ? -4.999 -8.539 15.521 1.00 66.50 100 SER A CA 1
ATOM 779 C C . SER A 1 100 ? -4.599 -7.088 15.743 1.00 66.50 100 SER A C 1
ATOM 781 O O . SER A 1 100 ? -3.428 -6.743 15.896 1.00 66.50 100 SER A O 1
ATOM 783 N N . GLY A 1 101 ? -5.583 -6.191 15.720 1.00 57.06 101 GLY A N 1
ATOM 784 C CA . GLY A 1 101 ? -5.385 -4.853 16.262 1.00 57.06 101 GLY A CA 1
ATOM 785 C C . GLY A 1 101 ? -4.829 -4.978 17.683 1.00 57.06 101 GLY A C 1
ATOM 786 O O . GLY A 1 101 ? -5.466 -5.587 18.533 1.00 57.06 101 GLY A O 1
ATOM 787 N N . VAL A 1 102 ? -3.610 -4.479 17.902 1.00 58.12 102 VAL A N 1
ATOM 788 C CA . VAL A 1 102 ? -2.998 -4.180 19.209 1.00 58.12 102 VAL A CA 1
ATOM 789 C C . VAL A 1 102 ? -3.544 -4.992 20.400 1.00 58.12 102 VAL A C 1
ATOM 791 O O . VAL A 1 102 ? -4.257 -4.454 21.235 1.00 58.12 102 VAL A O 1
ATOM 794 N N . ASN A 1 103 ? -3.213 -6.282 20.518 1.00 57.25 103 ASN A N 1
ATOM 795 C CA . ASN A 1 103 ? -3.501 -7.079 21.728 1.00 57.25 103 ASN A CA 1
ATOM 796 C C . ASN A 1 103 ? -4.964 -6.977 22.245 1.00 57.25 103 ASN A C 1
ATOM 798 O O . ASN A 1 103 ? -5.195 -6.855 23.453 1.00 57.25 103 ASN A O 1
ATOM 802 N N . SER A 1 104 ? -5.949 -6.999 21.339 1.00 59.44 104 SER A N 1
ATOM 803 C CA . SER A 1 104 ? -7.350 -6.696 21.666 1.00 59.44 104 SER A CA 1
ATOM 804 C C . SER A 1 104 ? -8.034 -7.713 22.582 1.00 59.44 104 SER A C 1
ATOM 806 O O . SER A 1 104 ? -8.932 -7.322 23.303 1.00 59.44 104 SER A O 1
ATOM 808 N N . GLU A 1 105 ? -7.623 -8.983 22.665 1.00 63.22 105 GLU A N 1
ATOM 809 C CA . GLU A 1 105 ? -8.362 -9.944 23.510 1.00 63.22 105 GLU A CA 1
ATOM 810 C C . GLU A 1 105 ? -8.276 -9.597 25.005 1.00 63.22 105 GLU A C 1
ATOM 812 O O . GLU A 1 105 ? -9.289 -9.529 25.698 1.00 63.22 105 GLU A O 1
ATOM 817 N N . ALA A 1 106 ? -7.080 -9.300 25.518 1.00 62.22 106 ALA A N 1
ATOM 818 C CA . ALA A 1 106 ? -6.912 -8.933 26.924 1.00 62.22 106 ALA A CA 1
ATOM 819 C C . ALA A 1 106 ? -7.485 -7.538 27.232 1.00 62.22 106 ALA A C 1
ATOM 821 O O . ALA A 1 106 ? -8.058 -7.328 28.303 1.00 62.22 106 ALA A O 1
ATOM 822 N N . ALA A 1 107 ? -7.354 -6.592 26.297 1.00 67.31 107 ALA A N 1
ATOM 823 C CA . ALA A 1 107 ? -7.871 -5.235 26.452 1.00 67.31 107 ALA A CA 1
ATOM 824 C C . ALA A 1 107 ? -9.406 -5.187 26.353 1.00 67.31 107 ALA A C 1
ATOM 826 O O . ALA A 1 107 ? -10.050 -4.548 27.183 1.00 67.31 107 ALA A O 1
ATOM 827 N N . GLU A 1 108 ? -10.009 -5.909 25.408 1.00 70.25 108 GLU A N 1
ATOM 828 C CA . GLU A 1 108 ? -11.464 -6.037 25.276 1.00 70.25 108 GLU A CA 1
ATOM 829 C C . GLU A 1 108 ? -12.064 -6.726 26.496 1.00 70.25 108 GLU A C 1
ATOM 831 O O . GLU A 1 108 ? -13.033 -6.223 27.071 1.00 70.25 108 GLU A O 1
ATOM 836 N N . LEU A 1 109 ? -11.456 -7.821 26.963 1.00 77.38 109 LEU A N 1
ATOM 837 C CA . LEU A 1 109 ? -11.900 -8.492 28.183 1.00 77.38 109 LEU A CA 1
ATOM 838 C C . LEU A 1 109 ? -11.780 -7.571 29.405 1.00 77.38 109 LEU A C 1
ATOM 840 O O . LEU A 1 109 ? -12.709 -7.507 30.209 1.00 77.38 109 LEU A O 1
ATOM 844 N N . ALA A 1 110 ? -10.698 -6.798 29.533 1.00 79.69 110 ALA A N 1
ATOM 845 C CA . ALA A 1 110 ? -10.538 -5.833 30.622 1.00 79.69 110 ALA A CA 1
ATOM 846 C C . ALA A 1 110 ? -11.602 -4.718 30.586 1.00 79.69 110 ALA A C 1
ATOM 848 O O . ALA A 1 110 ? -12.131 -4.322 31.631 1.00 79.69 110 ALA A O 1
ATOM 849 N N . ILE A 1 111 ? -11.975 -4.240 29.397 1.00 85.62 111 ILE A N 1
ATOM 850 C CA . ILE A 1 111 ? -13.042 -3.245 29.223 1.00 85.62 111 ILE A CA 1
ATOM 851 C C . ILE A 1 111 ? -14.405 -3.838 29.617 1.00 85.62 111 ILE A C 1
ATOM 853 O O . ILE A 1 111 ? -15.150 -3.221 30.377 1.00 85.62 111 ILE A O 1
ATOM 857 N N . ILE A 1 112 ? -14.725 -5.061 29.190 1.00 86.56 112 ILE A N 1
ATOM 858 C CA . ILE A 1 112 ? -15.996 -5.721 29.537 1.00 86.56 112 ILE A CA 1
ATOM 859 C C . ILE A 1 112 ? -16.083 -5.993 31.048 1.00 86.56 112 ILE A C 1
ATOM 861 O O . ILE A 1 112 ? -17.117 -5.747 31.680 1.00 86.56 112 ILE A O 1
ATOM 865 N N . ILE A 1 113 ? -14.993 -6.465 31.660 1.00 89.69 113 ILE A N 1
ATOM 866 C CA . ILE A 1 113 ? -14.939 -6.741 33.101 1.00 89.69 113 ILE A CA 1
ATOM 867 C C . ILE A 1 113 ? -15.073 -5.438 33.896 1.00 89.69 113 ILE A C 1
ATOM 869 O O . ILE A 1 113 ? -15.854 -5.372 34.843 1.00 89.69 113 ILE A O 1
ATOM 873 N N . SER A 1 114 ? -14.381 -4.371 33.498 1.00 91.44 114 SER A N 1
ATOM 874 C CA . SER A 1 114 ? -14.470 -3.086 34.202 1.00 91.44 114 SER A CA 1
ATOM 875 C C . SER A 1 114 ? -15.872 -2.470 34.131 1.00 91.44 114 SER A C 1
ATOM 877 O O . SER A 1 114 ? -16.395 -2.027 35.158 1.00 91.44 114 SER A O 1
ATOM 879 N N . LEU A 1 115 ? -16.530 -2.516 32.968 1.00 93.31 115 LEU A N 1
ATOM 880 C CA . LEU A 1 115 ? -17.902 -2.027 32.806 1.00 93.31 115 LEU A CA 1
ATOM 881 C C . LEU A 1 115 ? -18.918 -2.859 33.598 1.00 93.31 115 LEU A C 1
ATOM 883 O O . LEU A 1 115 ? -19.803 -2.294 34.245 1.00 93.31 115 LEU A O 1
ATOM 887 N N . SER A 1 116 ? -18.787 -4.187 33.592 1.00 95.50 116 SER A N 1
ATOM 888 C CA . SER A 1 116 ? -19.700 -5.067 34.333 1.00 95.50 116 SER A CA 1
ATOM 889 C C . SER A 1 116 ? -19.563 -4.891 35.847 1.00 95.50 116 SER A C 1
ATOM 891 O O . SER A 1 116 ? -20.571 -4.716 36.534 1.00 95.50 116 SER A O 1
ATOM 893 N N . VAL A 1 117 ? -18.337 -4.838 36.377 1.00 96.25 117 VAL A N 1
ATOM 894 C CA . VAL A 1 117 ? -18.088 -4.606 37.810 1.00 96.25 117 VAL A CA 1
ATOM 895 C C . VAL A 1 117 ? -18.565 -3.214 38.231 1.00 96.25 117 VAL A C 1
ATOM 897 O O . VAL A 1 117 ? -19.229 -3.083 39.261 1.00 96.25 117 VAL A O 1
ATOM 900 N N . GLY A 1 118 ? -18.303 -2.180 37.424 1.00 95.88 118 GLY A N 1
ATOM 901 C CA . GLY A 1 118 ? -18.778 -0.820 37.690 1.00 95.88 118 GLY A CA 1
ATOM 902 C C . GLY A 1 118 ? -20.305 -0.735 37.778 1.00 95.88 118 GLY A C 1
ATOM 903 O O . GLY A 1 118 ? -20.840 -0.145 38.719 1.00 95.88 118 GLY A O 1
ATOM 904 N N . LEU A 1 119 ? -21.015 -1.381 36.849 1.00 96.69 119 LEU A N 1
ATOM 905 C CA . LEU A 1 119 ? -22.478 -1.413 36.839 1.00 96.69 119 LEU A CA 1
ATOM 906 C C . LEU A 1 119 ? -23.044 -2.171 38.047 1.00 96.69 119 LEU A C 1
ATOM 908 O O . LEU A 1 119 ? -23.987 -1.699 38.681 1.00 96.69 119 LEU A O 1
ATOM 912 N N . VAL A 1 120 ? -22.446 -3.306 38.416 1.00 96.94 120 VAL A N 1
ATOM 913 C CA . VAL A 1 120 ? -22.863 -4.084 39.592 1.00 96.94 120 VAL A CA 1
ATOM 914 C C . VAL A 1 120 ? -22.672 -3.282 40.882 1.00 96.94 120 VAL A C 1
ATOM 916 O O . VAL A 1 120 ? -23.592 -3.219 41.698 1.00 96.94 120 VAL A O 1
ATOM 919 N N . LEU A 1 121 ? -21.529 -2.613 41.060 1.00 96.31 121 LEU A N 1
ATOM 920 C CA . LEU A 1 121 ? -21.289 -1.761 42.230 1.00 96.31 121 LEU A CA 1
ATOM 921 C C . LEU A 1 121 ? -22.283 -0.597 42.300 1.00 96.31 121 LEU A C 1
ATOM 923 O O . LEU A 1 121 ? -22.812 -0.305 43.374 1.00 96.31 121 LEU A O 1
ATOM 927 N N . LEU A 1 122 ? -22.595 0.026 41.163 1.00 96.44 122 LEU A N 1
ATOM 928 C CA . LEU A 1 122 ? -23.588 1.096 41.089 1.00 96.44 122 LEU A CA 1
ATOM 929 C C . LEU A 1 122 ? -24.981 0.595 41.494 1.00 96.44 122 LEU A C 1
ATOM 931 O O . LEU A 1 122 ? -25.645 1.233 42.313 1.00 96.44 122 LEU A O 1
ATOM 935 N N . LEU A 1 123 ? -25.409 -0.566 40.992 1.00 96.69 123 LEU A N 1
ATOM 936 C CA . LEU A 1 123 ? -26.688 -1.175 41.370 1.00 96.69 123 LEU A CA 1
ATOM 937 C C . LEU A 1 123 ? -26.746 -1.507 42.867 1.00 96.69 123 LEU A C 1
ATOM 939 O O . LEU A 1 123 ? -27.750 -1.208 43.515 1.00 96.69 123 LEU A O 1
ATOM 943 N N . ILE A 1 124 ? -25.670 -2.053 43.442 1.00 96.81 124 ILE A N 1
ATOM 944 C CA . ILE A 1 124 ? -25.582 -2.337 44.883 1.00 96.81 124 ILE A CA 1
ATOM 945 C C . ILE A 1 124 ? -25.739 -1.048 45.701 1.00 96.81 124 ILE A C 1
ATOM 947 O O . ILE A 1 124 ? -26.493 -1.024 46.677 1.00 96.81 124 ILE A O 1
ATOM 951 N N . LEU A 1 125 ? -25.080 0.043 45.297 1.00 95.94 125 LEU A N 1
ATOM 952 C CA . LEU A 1 125 ? -25.206 1.338 45.969 1.00 95.94 125 LEU A CA 1
ATOM 953 C C . LEU A 1 125 ? -26.631 1.893 45.882 1.00 95.94 125 LEU A C 1
ATOM 955 O O . LEU A 1 125 ? -27.153 2.385 46.885 1.00 95.94 125 LEU A O 1
ATOM 959 N N . LEU A 1 126 ? -27.286 1.781 44.723 1.00 96.19 126 LEU A N 1
ATOM 960 C CA . LEU A 1 126 ? -28.679 2.200 44.563 1.00 96.19 126 LEU A CA 1
ATOM 961 C C . LEU A 1 126 ? -29.614 1.399 45.472 1.00 96.19 126 LEU A C 1
ATOM 963 O O . LEU A 1 126 ? -30.414 2.000 46.191 1.00 96.19 126 LEU A O 1
ATOM 967 N N . VAL A 1 127 ? -29.482 0.070 45.509 1.00 96.44 127 VAL A N 1
ATOM 968 C CA . VAL A 1 127 ? -30.270 -0.794 46.404 1.00 96.44 127 VAL A CA 1
ATOM 969 C C . VAL A 1 127 ? -30.032 -0.414 47.863 1.00 96.44 127 VAL A C 1
ATOM 971 O O . VAL A 1 127 ? -30.992 -0.219 48.606 1.00 96.44 127 VAL A O 1
ATOM 974 N N . PHE A 1 128 ? -28.778 -0.204 48.272 1.00 96.19 128 PHE A N 1
ATOM 975 C CA . PHE A 1 128 ? -28.445 0.200 49.637 1.00 96.19 128 PHE A CA 1
ATOM 976 C C . PHE A 1 128 ? -29.068 1.549 50.019 1.00 96.19 128 PHE A C 1
ATOM 978 O O . PHE A 1 128 ? -29.616 1.699 51.114 1.00 96.19 128 PHE A O 1
ATOM 985 N N . VAL A 1 129 ? -29.014 2.541 49.126 1.00 95.19 129 VAL A N 1
ATOM 986 C CA . VAL A 1 129 ? -29.635 3.854 49.345 1.00 95.19 129 VAL A CA 1
ATOM 987 C C . VAL A 1 129 ? -31.152 3.721 49.432 1.00 95.19 129 VAL A C 1
ATOM 989 O O . VAL A 1 129 ? -31.754 4.286 50.348 1.00 95.19 129 VAL A O 1
ATOM 992 N N . ILE A 1 130 ? -31.775 2.948 48.539 1.00 95.19 130 ILE A N 1
ATOM 993 C CA . ILE A 1 130 ? -33.217 2.683 48.555 1.00 95.19 130 ILE A CA 1
ATOM 994 C C . ILE A 1 130 ? -33.612 2.000 49.863 1.00 95.19 130 ILE A C 1
ATOM 996 O O . ILE A 1 130 ? -34.519 2.482 50.537 1.00 95.19 130 ILE A O 1
ATOM 1000 N N . ASP A 1 131 ? -32.923 0.946 50.286 1.00 92.12 131 ASP A N 1
ATOM 1001 C CA . ASP A 1 131 ? -33.233 0.235 51.526 1.00 92.12 131 ASP A CA 1
ATOM 1002 C C . ASP A 1 131 ? -33.008 1.100 52.756 1.00 92.12 131 ASP A C 1
ATOM 1004 O O . ASP A 1 131 ? -33.839 1.118 53.667 1.00 92.12 131 ASP A O 1
ATOM 1008 N N . ARG A 1 132 ? -31.933 1.891 52.782 1.00 94.00 132 ARG A N 1
ATOM 1009 C CA . ARG A 1 132 ? -31.686 2.844 53.865 1.00 94.00 132 ARG A CA 1
ATOM 1010 C C . ARG A 1 132 ? -32.773 3.914 53.911 1.00 94.00 132 ARG A C 1
ATOM 1012 O O . ARG A 1 132 ? -33.227 4.255 55.004 1.00 94.00 132 ARG A O 1
ATOM 1019 N N . ASN A 1 133 ? -33.233 4.397 52.760 1.00 88.69 133 ASN A N 1
ATOM 1020 C CA . ASN A 1 133 ? -34.317 5.369 52.655 1.00 88.69 133 ASN A CA 1
ATOM 1021 C C . ASN A 1 133 ? -35.664 4.762 53.041 1.00 88.69 133 ASN A C 1
ATOM 1023 O O . ASN A 1 133 ? -36.391 5.372 53.817 1.00 88.69 133 ASN A O 1
ATOM 1027 N N . ARG A 1 134 ? -35.980 3.539 52.606 1.00 90.12 134 ARG A N 1
ATOM 1028 C CA . ARG A 1 134 ? -37.190 2.809 53.010 1.00 90.12 134 ARG A CA 1
ATOM 1029 C C . ARG A 1 134 ? -37.171 2.514 54.504 1.00 90.12 134 ARG A C 1
ATOM 1031 O O . ARG A 1 134 ? -38.176 2.734 55.173 1.00 90.12 134 ARG A O 1
ATOM 1038 N N . LYS A 1 135 ? -36.033 2.088 55.057 1.00 88.25 135 LYS A N 1
ATOM 1039 C CA . LYS A 1 135 ? -35.844 1.842 56.495 1.00 88.25 135 LYS A CA 1
ATOM 1040 C C . LYS A 1 135 ? -35.968 3.130 57.304 1.00 88.25 135 LYS A C 1
ATOM 1042 O O . LYS A 1 135 ? -36.637 3.131 58.334 1.00 88.25 135 LYS A O 1
ATOM 1047 N N . LYS A 1 136 ? -35.375 4.235 56.840 1.00 86.94 136 LYS A N 1
ATOM 1048 C CA . LYS A 1 136 ? -35.524 5.564 57.454 1.00 86.94 136 LYS A CA 1
ATOM 1049 C C . LYS A 1 136 ? -36.971 6.049 57.375 1.00 86.94 136 LYS A C 1
ATOM 1051 O O . LYS A 1 136 ? -37.496 6.510 58.378 1.00 86.94 136 LYS A O 1
ATOM 1056 N N . ASN A 1 137 ? -37.632 5.879 56.234 1.00 83.81 137 ASN A N 1
ATOM 1057 C CA . ASN A 1 137 ? -39.019 6.288 56.041 1.00 83.81 137 ASN A CA 1
ATOM 1058 C C . ASN A 1 137 ? -39.982 5.475 56.921 1.00 83.81 137 ASN A C 1
ATOM 1060 O O . ASN A 1 137 ? -40.834 6.049 57.587 1.00 83.81 137 ASN A O 1
ATOM 1064 N N . ARG A 1 138 ? -39.788 4.152 57.023 1.00 82.69 138 ARG A N 1
ATOM 1065 C CA . ARG A 1 138 ? -40.531 3.298 57.966 1.00 82.69 138 ARG A CA 1
ATOM 1066 C C . ARG A 1 138 ? -40.338 3.757 59.410 1.00 82.69 138 ARG A C 1
ATOM 1068 O O . ARG A 1 138 ? -41.318 3.916 60.122 1.00 82.69 138 ARG A O 1
ATOM 1075 N N . ARG A 1 139 ? -39.095 4.042 59.822 1.00 81.12 139 ARG A N 1
ATOM 1076 C CA . ARG A 1 139 ? -38.810 4.586 61.162 1.00 81.12 139 ARG A CA 1
ATOM 1077 C C . ARG A 1 139 ? -39.495 5.928 61.402 1.00 81.12 139 ARG A C 1
ATOM 1079 O O . ARG A 1 139 ? -40.006 6.136 62.494 1.00 81.12 139 ARG A O 1
ATOM 1086 N N . ASN A 1 140 ? -39.502 6.819 60.412 1.00 79.56 140 ASN A N 1
ATOM 1087 C CA . ASN A 1 140 ? -40.172 8.114 60.517 1.00 79.56 140 ASN A CA 1
ATOM 1088 C C . ASN A 1 140 ? -41.686 7.947 60.670 1.00 79.56 140 ASN A C 1
ATOM 1090 O O . ASN A 1 140 ? -42.269 8.619 61.511 1.00 79.56 140 ASN A O 1
ATOM 1094 N N . ARG A 1 141 ? -42.288 7.011 59.928 1.00 78.88 141 ARG A N 1
ATOM 1095 C CA . ARG A 1 141 ? -43.717 6.702 60.014 1.00 78.88 141 ARG A CA 1
ATOM 1096 C C . ARG A 1 141 ? -44.113 6.106 61.370 1.00 78.88 141 ARG A C 1
ATOM 1098 O O . ARG A 1 141 ? -45.065 6.567 61.982 1.00 78.88 141 ARG A O 1
ATOM 1105 N N . THR A 1 142 ? -43.336 5.166 61.908 1.00 73.94 142 THR A N 1
ATOM 1106 C CA . THR A 1 142 ? -43.575 4.656 63.272 1.00 73.94 142 THR A CA 1
ATOM 1107 C C . THR A 1 142 ? -43.372 5.751 64.327 1.00 73.94 142 THR A C 1
ATOM 1109 O O . THR A 1 142 ? -44.0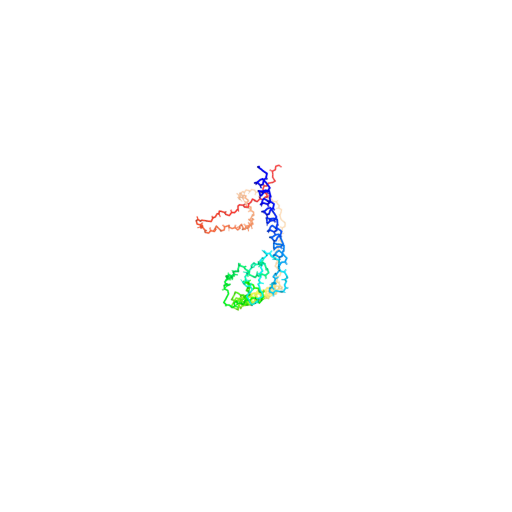85 5.794 65.322 1.00 73.94 142 THR A O 1
ATOM 1112 N N . ARG A 1 143 ? -42.426 6.681 64.118 1.00 73.25 143 ARG A N 1
ATOM 1113 C CA . ARG A 1 143 ? -42.227 7.833 65.013 1.00 73.25 143 ARG A CA 1
ATOM 1114 C C . ARG A 1 143 ? -43.390 8.824 64.982 1.00 73.25 143 ARG A C 1
ATOM 1116 O O . ARG A 1 143 ? -43.727 9.343 66.040 1.00 73.25 143 ARG A O 1
ATOM 1123 N N . SER A 1 144 ? -43.973 9.099 63.814 1.00 68.50 144 SER A N 1
ATOM 1124 C CA . SER A 1 144 ? -45.138 9.986 63.705 1.00 68.50 144 SER A CA 1
ATOM 1125 C C . SER A 1 144 ? -46.372 9.372 64.363 1.00 68.50 144 SER A C 1
ATOM 1127 O O . SER A 1 144 ? -47.035 10.058 65.129 1.00 68.50 144 SER A O 1
ATOM 1129 N N . GLU A 1 145 ? -46.609 8.071 64.167 1.00 71.19 145 GLU A N 1
ATOM 1130 C CA . GLU A 1 145 ? -47.730 7.348 64.790 1.00 71.19 145 GLU A CA 1
ATOM 1131 C C . GLU A 1 145 ? -47.615 7.339 66.334 1.00 71.19 145 GLU A C 1
ATOM 1133 O O . GLU A 1 145 ? -48.584 7.613 67.040 1.00 71.19 145 GLU A O 1
ATOM 1138 N N . VAL A 1 146 ? -46.408 7.135 66.884 1.00 67.56 146 VAL A N 1
ATOM 1139 C CA . VAL A 1 146 ? -46.163 7.203 68.343 1.00 67.56 146 VAL A CA 1
ATOM 1140 C C . VAL A 1 146 ? -46.297 8.633 68.898 1.00 67.56 146 VAL A C 1
ATOM 1142 O O . VAL A 1 146 ? -46.741 8.814 70.035 1.00 67.56 146 VAL A O 1
ATOM 1145 N N . LEU A 1 147 ? -45.935 9.663 68.123 1.00 66.44 147 LEU A N 1
ATOM 1146 C CA . LEU A 1 147 ? -46.078 11.065 68.534 1.00 66.44 147 LEU A CA 1
ATOM 1147 C C . LEU A 1 147 ? -47.553 11.502 68.564 1.00 66.44 147 LEU A C 1
ATOM 1149 O O . LEU A 1 147 ? -47.961 12.164 69.518 1.00 66.44 147 LEU A O 1
ATOM 1153 N N . GLU A 1 148 ? -48.360 11.089 67.583 1.00 60.91 148 GLU A N 1
ATOM 1154 C CA . GLU A 1 148 ? -49.803 11.367 67.551 1.00 60.91 148 GLU A CA 1
ATOM 1155 C C . GLU A 1 148 ? -50.568 10.632 68.658 1.00 60.91 148 GLU A C 1
ATOM 1157 O O . GLU A 1 148 ? -51.457 11.212 69.285 1.00 60.91 148 GLU A O 1
ATOM 1162 N N . GLN A 1 149 ? -50.207 9.384 68.972 1.00 60.38 149 GLN A N 1
ATOM 1163 C CA . GLN A 1 149 ? -50.843 8.651 70.071 1.00 60.38 149 GLN A CA 1
ATOM 1164 C C . GLN A 1 149 ? -50.486 9.247 71.445 1.00 60.38 149 GLN A C 1
ATOM 1166 O O . GLN A 1 149 ? -51.345 9.338 72.320 1.00 60.38 149 GLN A O 1
ATOM 1171 N N . SER A 1 150 ? -49.256 9.744 71.618 1.00 57.72 150 SER A N 1
ATOM 1172 C CA . SER A 1 150 ? -48.838 10.503 72.808 1.00 57.72 150 SER A CA 1
ATOM 1173 C C . SER A 1 150 ? -49.589 11.834 72.958 1.00 57.72 150 SER A C 1
ATOM 1175 O O . SER A 1 150 ? -49.912 12.232 74.076 1.00 57.72 150 SER A O 1
ATOM 1177 N N . GLN A 1 151 ? -49.914 12.514 71.853 1.00 58.50 151 GLN A N 1
ATOM 1178 C CA . GLN A 1 151 ? -50.698 13.755 71.872 1.00 58.50 151 GLN A CA 1
ATOM 1179 C C . GLN A 1 151 ? -52.189 13.526 72.167 1.00 58.50 151 GLN A C 1
ATOM 1181 O O . GLN A 1 151 ? -52.780 14.329 72.884 1.00 58.50 151 GLN A O 1
ATOM 1186 N N . ASN A 1 152 ? -52.785 12.425 71.695 1.00 56.09 152 ASN A N 1
ATOM 1187 C CA . ASN A 1 152 ? -54.200 12.105 71.943 1.00 56.09 152 ASN A CA 1
ATOM 1188 C C . ASN A 1 152 ? -54.489 11.557 73.360 1.00 56.09 152 ASN A C 1
ATOM 1190 O O . ASN A 1 152 ? -55.639 11.560 73.788 1.00 56.09 152 ASN A O 1
ATOM 1194 N N . LEU A 1 153 ? -53.469 11.115 74.109 1.00 57.72 153 LEU A N 1
ATOM 1195 C CA . LEU A 1 153 ? -53.599 10.585 75.480 1.00 57.72 153 LEU A CA 1
ATOM 1196 C C . LEU A 1 153 ? -53.247 11.593 76.594 1.00 57.72 153 LEU A C 1
ATOM 1198 O O . LEU A 1 153 ? -53.283 11.230 77.771 1.00 57.72 153 LEU A O 1
ATOM 1202 N N . ARG A 1 154 ? -52.913 12.856 76.280 1.00 49.62 154 ARG A N 1
ATOM 1203 C CA . ARG A 1 154 ? -52.653 13.878 77.313 1.00 49.62 154 ARG A CA 1
ATOM 1204 C C . ARG A 1 154 ? -53.917 14.673 77.678 1.00 49.62 154 ARG A C 1
ATOM 1206 O O . ARG A 1 154 ? -54.531 15.261 76.789 1.00 49.62 154 ARG A O 1
ATOM 1213 N N . PRO A 1 155 ? -54.267 14.802 78.974 1.00 51.66 155 PRO A N 1
ATOM 1214 C CA . PRO A 1 155 ? -55.215 15.811 79.432 1.00 51.66 155 PRO A CA 1
ATOM 1215 C C . PRO A 1 155 ? -54.726 17.221 79.070 1.00 51.66 155 PRO A C 1
ATOM 1217 O O . PRO A 1 155 ? -53.537 17.532 79.160 1.00 51.66 155 PRO A O 1
ATOM 1220 N N . ARG A 1 156 ? -55.677 18.063 78.665 1.00 47.34 156 ARG A N 1
ATOM 1221 C CA . ARG A 1 156 ? -55.532 19.474 78.276 1.00 47.34 156 ARG A CA 1
ATOM 1222 C C . ARG A 1 156 ? -54.673 20.256 79.297 1.00 47.34 156 ARG A C 1
ATOM 1224 O O . ARG A 1 156 ? -55.067 20.302 80.462 1.00 47.34 156 ARG A O 1
ATOM 1231 N N . PRO A 1 157 ? -53.545 20.891 78.917 1.00 49.81 157 PRO A N 1
ATOM 1232 C CA . PRO A 1 157 ? -52.815 21.750 79.845 1.00 49.81 157 PRO A CA 1
ATOM 1233 C C . PRO A 1 157 ? -53.604 23.048 80.077 1.00 49.81 157 PRO A C 1
ATOM 1235 O O . PRO A 1 157 ? -53.997 23.740 79.136 1.00 49.81 157 PRO A O 1
ATOM 1238 N N . LEU A 1 158 ? -53.888 23.326 81.350 1.00 52.75 158 LEU A N 1
ATOM 1239 C CA . LEU A 1 158 ? -54.621 24.488 81.837 1.00 52.75 1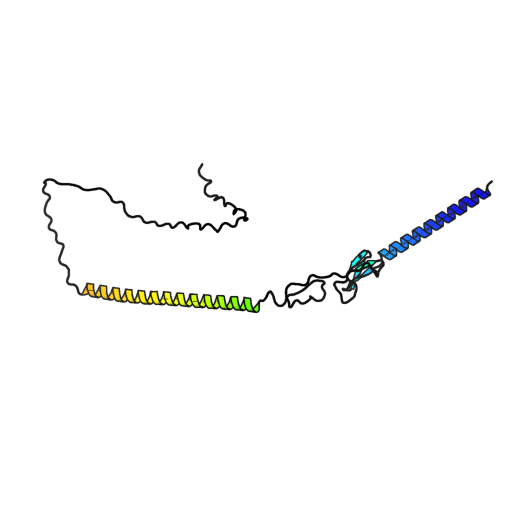58 LEU A CA 1
ATOM 1240 C C . LEU A 1 158 ? -53.632 25.580 82.264 1.00 52.75 158 LEU A C 1
ATOM 1242 O O . LEU A 1 158 ? -53.236 25.624 83.423 1.00 52.75 158 LEU A O 1
ATOM 1246 N N . ASN A 1 159 ? -53.210 26.432 81.331 1.00 47.16 159 ASN A N 1
ATOM 1247 C CA . ASN A 1 159 ? -52.396 27.634 81.575 1.00 47.16 159 ASN A CA 1
ATOM 1248 C C . ASN A 1 159 ? -52.045 28.233 80.202 1.00 47.16 159 ASN A C 1
ATOM 1250 O O . ASN A 1 159 ? -51.373 27.600 79.402 1.00 47.16 159 ASN A O 1
ATOM 1254 N N . ASN A 1 160 ? -52.596 29.376 79.786 1.00 46.19 160 ASN A N 1
ATOM 1255 C CA . ASN A 1 160 ? -52.301 30.693 80.345 1.00 46.19 160 ASN A CA 1
ATOM 1256 C C . ASN A 1 160 ? -53.546 31.600 80.306 1.00 46.19 160 ASN A C 1
ATOM 1258 O O . ASN A 1 160 ? -53.912 32.128 79.258 1.00 46.19 160 ASN A O 1
ATOM 1262 N N . ARG A 1 161 ? -54.178 31.819 81.463 1.00 44.28 161 ARG A N 1
ATOM 1263 C CA . ARG A 1 161 ? -54.920 33.054 81.739 1.00 44.28 161 ARG A CA 1
ATOM 1264 C C . ARG A 1 161 ? -53.954 33.958 82.500 1.00 44.28 161 ARG A C 1
ATOM 1266 O O . ARG A 1 161 ? -53.681 33.680 83.662 1.00 44.28 161 ARG A O 1
ATOM 1273 N N . LEU A 1 162 ? -53.429 34.997 81.857 1.00 41.66 162 LEU A N 1
ATOM 1274 C CA . LEU A 1 162 ? -52.894 36.146 82.588 1.00 41.66 162 LEU A CA 1
ATOM 1275 C C . LEU A 1 162 ? -54.020 37.172 82.737 1.00 41.66 162 LEU A C 1
ATOM 1277 O O . LEU A 1 162 ? -54.715 37.480 81.769 1.00 41.66 162 LEU A O 1
ATOM 1281 N N . ALA A 1 163 ? -54.217 37.642 83.968 1.00 41.56 163 ALA A N 1
ATOM 1282 C CA . ALA A 1 163 ? -55.068 38.778 84.278 1.00 41.56 163 ALA A CA 1
ATOM 1283 C C . ALA A 1 163 ? -54.441 40.059 83.709 1.00 41.56 163 ALA A C 1
ATOM 1285 O O . ALA A 1 163 ? -53.231 40.253 83.807 1.00 41.56 163 ALA A O 1
ATOM 1286 N N . VAL A 1 164 ? -55.270 40.925 83.128 1.00 46.28 164 VAL A N 1
ATOM 1287 C CA . VAL A 1 164 ? -54.901 42.310 82.821 1.00 46.28 164 VAL A CA 1
ATOM 1288 C C . VAL A 1 164 ? -54.850 43.058 84.148 1.00 46.28 164 VAL A C 1
ATOM 1290 O O . VAL A 1 164 ? -55.873 43.153 84.823 1.00 46.28 164 VAL A O 1
ATOM 1293 N N . ILE A 1 165 ? -53.678 43.562 84.532 1.00 38.66 165 ILE A N 1
ATOM 1294 C CA . ILE A 1 165 ? -53.536 44.523 85.629 1.00 38.66 165 ILE A CA 1
ATOM 1295 C C . ILE A 1 165 ? -52.642 45.662 85.134 1.00 38.66 165 ILE A C 1
ATOM 1297 O O . ILE A 1 165 ? -51.682 45.436 84.400 1.00 38.66 165 ILE A O 1
ATOM 1301 N N . ALA A 1 166 ? -53.088 46.866 85.475 1.00 43.91 166 ALA A N 1
ATOM 1302 C CA . ALA A 1 166 ? -52.717 48.170 84.959 1.00 43.91 166 ALA A CA 1
ATOM 1303 C C . ALA A 1 166 ? -51.248 48.568 85.171 1.00 43.91 166 ALA A C 1
ATOM 1305 O O . ALA A 1 166 ? -50.580 48.090 86.085 1.00 43.91 166 ALA A O 1
ATOM 1306 N N . GLU A 1 167 ? -50.797 49.488 84.319 1.00 44.81 167 GLU A N 1
ATOM 1307 C CA . GLU A 1 167 ? -49.538 50.216 84.445 1.00 44.81 167 GLU A CA 1
ATOM 1308 C C . GLU A 1 167 ? -49.515 51.050 85.734 1.00 44.81 167 GLU A C 1
ATOM 1310 O O . GLU A 1 167 ? -50.423 51.845 85.980 1.00 44.81 167 GLU A O 1
ATOM 1315 N N . GLU A 1 168 ? -48.447 50.914 86.519 1.00 37.78 168 GLU A N 1
ATOM 1316 C CA . GLU A 1 168 ? -48.062 51.901 87.523 1.00 37.78 168 GLU A CA 1
ATOM 1317 C C . GLU A 1 168 ? -46.540 52.087 87.495 1.00 37.78 168 GLU A C 1
ATOM 1319 O O . GLU A 1 168 ? -45.763 51.138 87.390 1.00 37.78 168 GLU A O 1
ATOM 1324 N N . ASN A 1 169 ? -46.158 53.359 87.504 1.00 37.84 169 ASN A N 1
ATOM 1325 C CA . ASN A 1 169 ? -44.814 53.905 87.393 1.00 37.84 169 ASN A CA 1
ATOM 1326 C C . ASN A 1 169 ? -43.878 53.450 88.526 1.00 37.84 169 ASN A C 1
ATOM 1328 O O . ASN A 1 169 ? -44.324 53.279 89.656 1.00 37.84 169 ASN A O 1
ATOM 1332 N N . GLY A 1 170 ? -42.565 53.427 88.263 1.00 36.44 170 GLY A N 1
ATOM 1333 C CA . GLY A 1 170 ? -41.569 53.570 89.332 1.00 36.44 170 GLY A CA 1
ATOM 1334 C C . GLY A 1 170 ? -40.249 52.833 89.126 1.00 36.44 170 GLY A C 1
ATOM 1335 O O . GLY A 1 170 ? -40.175 51.627 89.312 1.00 36.44 170 GLY A O 1
ATOM 1336 N N . ASP A 1 171 ? -39.222 53.620 88.809 1.00 36.19 171 ASP A N 1
ATOM 1337 C CA . ASP A 1 171 ? -37.828 53.509 89.250 1.00 36.19 171 ASP A CA 1
ATOM 1338 C C . ASP A 1 171 ? -37.000 52.237 88.988 1.00 36.19 171 ASP A C 1
ATOM 1340 O O . ASP A 1 171 ? -37.023 51.264 89.732 1.00 36.19 171 ASP A O 1
ATOM 1344 N N . GLY A 1 172 ? -36.067 52.403 88.042 1.00 41.56 172 GLY A N 1
ATOM 1345 C CA . GLY A 1 172 ? -34.640 52.248 88.339 1.00 41.56 172 GLY A CA 1
ATOM 1346 C C . GLY A 1 172 ? -34.006 50.873 88.111 1.00 41.56 172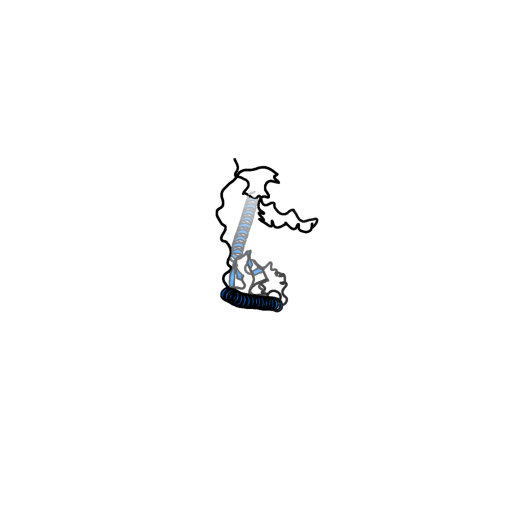 GLY A C 1
ATOM 1347 O O . GLY A 1 172 ? -34.482 49.863 88.6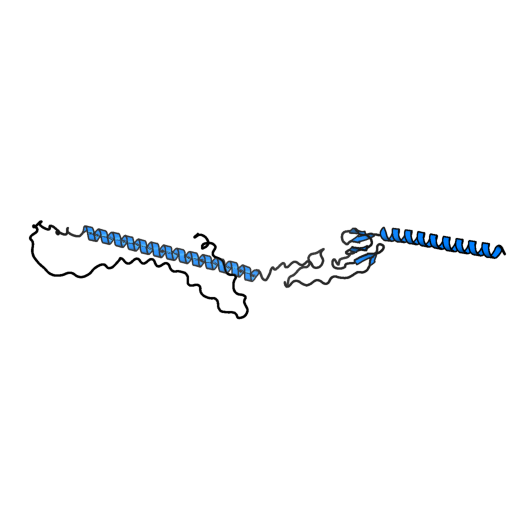09 1.00 41.56 172 GLY A O 1
ATOM 1348 N N . ILE A 1 173 ? -32.814 50.921 87.490 1.00 41.22 173 ILE A N 1
ATOM 1349 C CA . ILE A 1 173 ? -31.783 49.863 87.387 1.00 41.22 173 ILE A CA 1
ATOM 1350 C C . ILE A 1 173 ? -32.063 48.860 86.248 1.00 41.22 173 ILE A C 1
ATOM 1352 O O . ILE A 1 173 ? -33.079 48.185 86.249 1.00 41.22 173 ILE A O 1
ATOM 1356 N N . GLU A 1 174 ? -31.226 48.598 85.242 1.00 43.09 174 GLU A N 1
ATOM 1357 C CA . GLU A 1 174 ? -29.943 49.079 84.694 1.00 43.09 174 GLU A CA 1
ATOM 1358 C C . GLU A 1 174 ? -29.748 48.232 83.399 1.00 43.09 174 GLU A C 1
ATOM 1360 O O . GLU A 1 174 ? -30.149 47.063 83.400 1.00 43.09 174 GLU A O 1
ATOM 1365 N N . PRO A 1 175 ? -29.208 48.738 82.269 1.00 57.91 175 PRO A N 1
ATOM 1366 C CA . PRO A 1 175 ? -29.155 47.966 81.024 1.00 57.91 175 PRO A CA 1
ATOM 1367 C C . PRO A 1 175 ? -27.835 47.190 80.871 1.00 57.91 175 PRO A C 1
ATOM 1369 O O . PRO A 1 175 ? -26.775 47.691 81.242 1.00 57.91 175 PRO A O 1
ATOM 1372 N N . PRO A 1 176 ? -27.853 46.014 80.218 1.00 52.31 176 PRO A N 1
ATOM 1373 C CA . PRO A 1 176 ? -26.769 45.708 79.273 1.00 52.31 176 PRO A CA 1
ATOM 1374 C C . PRO A 1 176 ? -27.268 44.915 78.036 1.00 52.31 176 PRO A C 1
ATOM 1376 O O . PRO A 1 176 ? -28.375 44.384 78.031 1.00 52.31 176 PRO A O 1
ATOM 1379 N N . PRO A 1 177 ? -26.419 44.656 77.029 1.00 53.69 177 PRO A N 1
ATOM 1380 C CA . PRO A 1 177 ? -25.865 45.553 76.018 1.00 53.69 177 PRO A CA 1
ATOM 1381 C C . PRO A 1 177 ? -26.413 45.232 74.596 1.00 53.69 177 PRO A C 1
ATOM 1383 O O . PRO A 1 177 ? -27.181 44.283 74.414 1.00 53.69 177 PRO A O 1
ATOM 1386 N N . PRO A 1 178 ? -26.030 46.004 73.558 1.00 44.38 178 PRO A N 1
ATOM 1387 C CA . PRO A 1 178 ? -26.627 45.943 72.225 1.00 44.38 178 PRO A CA 1
ATOM 1388 C C . PRO A 1 178 ? -26.123 44.762 71.377 1.00 44.38 178 PRO A C 1
ATOM 1390 O O . PRO A 1 178 ? -24.940 44.445 71.375 1.00 44.38 178 PRO A O 1
ATOM 1393 N N . TYR A 1 179 ? -27.048 44.201 70.593 1.00 43.03 179 TYR A N 1
ATOM 1394 C CA . TYR A 1 179 ? -26.890 43.478 69.320 1.00 43.03 179 TYR A CA 1
ATOM 1395 C C . TYR A 1 179 ? -25.789 42.406 69.195 1.00 43.03 179 TYR A C 1
ATOM 1397 O O . TYR A 1 179 ? -24.611 42.693 68.999 1.00 43.03 179 TYR A O 1
ATOM 1405 N N . THR A 1 180 ? -26.215 41.144 69.065 1.00 54.56 180 THR A N 1
ATOM 1406 C CA . THR A 1 180 ? -25.481 40.162 68.250 1.00 54.56 180 THR A CA 1
ATOM 1407 C C . THR A 1 180 ? -26.183 40.017 66.891 1.00 54.56 180 THR A C 1
ATOM 1409 O O . THR A 1 180 ? -27.342 39.603 66.845 1.00 54.56 180 THR A O 1
ATOM 1412 N N . PRO A 1 181 ? -25.532 40.373 65.767 1.00 51.94 181 PRO A N 1
ATOM 1413 C CA . PRO A 1 181 ? -26.083 40.153 64.435 1.00 51.94 181 PRO A CA 1
ATOM 1414 C C . PRO A 1 181 ? -26.175 38.655 64.128 1.00 51.94 181 PRO A C 1
ATOM 1416 O O . PRO A 1 181 ? -25.278 37.875 64.461 1.00 51.94 181 PRO A O 1
ATOM 1419 N N . GLY A 1 182 ? -27.274 38.259 63.485 1.00 41.84 182 GLY A N 1
ATOM 1420 C CA . GLY A 1 182 ? -27.581 36.874 63.148 1.00 41.84 182 GLY A CA 1
ATOM 1421 C C . GLY A 1 182 ? -26.457 36.165 62.387 1.00 41.84 182 GLY A C 1
ATOM 1422 O O . GLY A 1 182 ? -25.833 36.709 61.477 1.00 41.84 182 GLY A O 1
ATOM 1423 N N . ARG A 1 183 ? -26.225 34.899 62.752 1.00 39.47 183 ARG A N 1
ATOM 1424 C CA . ARG A 1 183 ? -25.331 33.977 62.041 1.00 39.47 183 ARG A CA 1
ATOM 1425 C C . ARG A 1 183 ? -25.842 33.714 60.622 1.00 39.47 183 ARG A C 1
ATOM 1427 O O . ARG A 1 183 ? -26.573 32.755 60.392 1.00 39.47 183 ARG A O 1
ATOM 1434 N N . GLY A 1 184 ? -25.370 34.492 59.657 1.00 40.38 184 GLY A N 1
ATOM 1435 C CA . GLY A 1 184 ? -25.248 34.034 58.278 1.00 40.38 184 GLY A CA 1
ATOM 1436 C C . GLY A 1 184 ? -24.066 33.069 58.174 1.00 40.38 184 GLY A C 1
ATOM 1437 O O . GLY A 1 184 ? -22.929 33.443 58.444 1.00 40.38 184 GLY A O 1
ATOM 1438 N N . ARG A 1 185 ? -24.307 31.811 57.796 1.00 39.47 185 ARG A N 1
ATOM 1439 C CA . ARG A 1 185 ? -23.249 30.911 57.310 1.00 39.47 185 ARG A CA 1
ATOM 1440 C C . ARG A 1 185 ? -23.545 30.542 55.863 1.00 39.47 185 ARG A C 1
ATOM 1442 O O . ARG A 1 185 ? -24.061 29.468 55.584 1.00 39.47 185 ARG A O 1
ATOM 1449 N N . TYR A 1 186 ? -23.180 31.436 54.948 1.00 45.25 186 TYR A N 1
ATOM 1450 C CA . TYR A 1 186 ? -22.886 31.062 53.570 1.00 45.25 186 TYR A CA 1
ATOM 1451 C C . TYR A 1 186 ? -21.481 30.460 53.557 1.00 45.25 186 TYR A C 1
ATOM 1453 O O . TYR A 1 186 ? -20.490 31.180 53.616 1.00 45.25 186 TYR A O 1
ATOM 1461 N N . SER A 1 187 ? -21.365 29.136 53.528 1.00 44.81 187 SER A N 1
ATOM 1462 C CA . SER A 1 187 ? -20.091 28.489 53.212 1.00 44.81 187 SER A CA 1
ATOM 1463 C C . SER A 1 187 ? -20.035 28.218 51.712 1.00 44.81 187 SER A C 1
ATOM 1465 O O . SER A 1 187 ? -20.311 27.104 51.271 1.00 44.81 187 SER A O 1
ATOM 1467 N N . ILE A 1 188 ? -19.684 29.241 50.929 1.00 46.66 188 ILE A N 1
ATOM 1468 C CA . ILE A 1 188 ? -19.149 29.049 49.577 1.00 46.66 188 ILE A CA 1
ATOM 1469 C C . ILE A 1 188 ? -17.745 28.470 49.759 1.00 46.66 188 ILE A C 1
ATOM 1471 O O . ILE A 1 188 ? -16.809 29.170 50.141 1.00 46.66 188 ILE A O 1
ATOM 1475 N N . ARG A 1 189 ? -17.600 27.161 49.547 1.00 45.16 189 ARG A N 1
ATOM 1476 C CA . ARG A 1 189 ? -16.279 26.552 49.380 1.00 45.16 189 ARG A CA 1
ATOM 1477 C C . ARG A 1 189 ? -15.771 26.950 47.997 1.00 45.16 189 ARG A C 1
ATOM 1479 O O . ARG A 1 189 ? -16.270 26.438 47.001 1.00 45.16 189 ARG A O 1
ATOM 1486 N N . LYS A 1 190 ? -14.791 27.852 47.935 1.00 45.00 190 LYS A N 1
ATOM 1487 C CA . LYS A 1 190 ? -13.937 27.979 46.748 1.00 45.00 190 LYS A CA 1
ATOM 1488 C C . LYS A 1 190 ? -13.093 26.694 46.649 1.00 45.00 190 LYS A C 1
ATOM 1490 O O . LYS A 1 190 ? -12.572 26.268 47.683 1.00 45.00 190 LYS A O 1
ATOM 1495 N N . PRO A 1 191 ? -12.966 26.045 45.480 1.00 47.78 191 PRO A N 1
ATOM 1496 C CA . PRO A 1 191 ? -12.001 24.968 45.318 1.00 47.78 191 PRO A CA 1
ATOM 1497 C C . PRO A 1 191 ? -10.595 25.546 45.495 1.00 47.78 191 PRO A C 1
ATOM 1499 O O . PRO A 1 191 ? -10.232 26.524 44.844 1.00 47.78 191 PRO A O 1
ATOM 1502 N N . HIS A 1 192 ? -9.814 24.960 46.396 1.00 47.75 192 HIS A N 1
ATOM 1503 C CA . HIS A 1 192 ? -8.383 25.217 46.460 1.00 47.75 192 HIS A CA 1
ATOM 1504 C C . HIS A 1 192 ? -7.746 24.615 45.203 1.00 47.75 192 HIS A C 1
ATOM 1506 O O . HIS A 1 192 ? -7.878 23.414 44.969 1.00 47.75 192 HIS A O 1
ATOM 1512 N N . TYR A 1 193 ? -7.089 25.443 44.389 1.00 51.09 193 TYR A N 1
ATOM 1513 C CA . TYR A 1 193 ? -6.243 24.969 43.298 1.00 51.09 193 TYR A CA 1
ATOM 1514 C C . TYR A 1 193 ? -5.081 24.195 43.934 1.00 51.09 193 TYR A C 1
ATOM 1516 O O . TYR A 1 193 ? -4.277 24.769 44.667 1.00 51.09 193 TYR A O 1
ATOM 1524 N N . ALA A 1 194 ? -5.041 22.880 43.738 1.00 53.50 194 ALA A N 1
ATOM 1525 C CA . ALA A 1 194 ? -3.885 22.083 44.115 1.00 53.50 194 ALA A CA 1
ATOM 1526 C C . ALA A 1 194 ? -2.803 22.326 43.059 1.00 53.50 194 ALA A C 1
ATOM 1528 O O . ALA A 1 194 ? -2.988 21.975 41.895 1.00 53.50 194 ALA A O 1
ATOM 1529 N N . SER A 1 195 ? -1.702 22.968 43.444 1.00 55.97 195 SER A N 1
ATOM 1530 C CA . SER A 1 195 ? -0.554 23.159 42.559 1.00 55.97 195 SER A CA 1
ATOM 1531 C C . SER A 1 195 ? 0.011 21.792 42.133 1.00 55.97 195 SER A C 1
ATOM 1533 O O . SER A 1 195 ? 0.276 20.965 43.012 1.00 55.97 195 SER A O 1
ATOM 1535 N N . PRO A 1 196 ? 0.214 21.526 40.829 1.00 57.50 196 PRO A N 1
ATOM 1536 C CA . PRO A 1 196 ? 0.904 20.324 40.370 1.00 57.50 196 PRO A CA 1
ATOM 1537 C C . PRO A 1 196 ? 2.374 20.306 40.829 1.00 57.50 196 PRO A C 1
ATOM 1539 O O . PRO A 1 196 ? 2.963 21.371 41.040 1.00 57.50 196 PRO A O 1
ATOM 1542 N N . PRO A 1 197 ? 2.991 19.121 40.988 1.00 56.44 197 PRO A N 1
ATOM 1543 C CA . PRO A 1 197 ? 4.412 19.009 41.301 1.00 56.44 197 PRO A CA 1
ATOM 1544 C C . PRO A 1 197 ? 5.273 19.648 40.200 1.00 56.44 197 PRO A C 1
ATOM 1546 O O . PRO A 1 197 ? 5.042 19.436 39.014 1.00 56.44 197 PRO A O 1
ATOM 1549 N N . PHE A 1 198 ? 6.273 20.428 40.613 1.00 51.09 198 PHE A N 1
ATOM 1550 C CA . PHE A 1 198 ? 7.192 21.146 39.729 1.00 51.09 198 PHE A CA 1
ATOM 1551 C C . PHE A 1 198 ? 8.128 20.151 39.018 1.00 51.09 198 PHE A C 1
ATOM 1553 O O . PHE A 1 198 ? 8.999 19.551 39.650 1.00 51.09 198 PHE A O 1
ATOM 1560 N N . THR A 1 199 ? 7.963 19.971 37.710 1.00 60.97 199 THR A N 1
ATOM 1561 C CA . THR A 1 199 ? 8.917 19.277 36.834 1.00 60.97 199 THR A CA 1
ATOM 1562 C C . THR A 1 199 ? 9.854 20.334 36.223 1.00 60.97 199 THR A C 1
ATOM 1564 O O . THR A 1 199 ? 9.378 21.262 35.572 1.00 60.97 199 THR A O 1
ATOM 1567 N N . PRO A 1 200 ? 11.188 20.269 36.422 1.00 56.56 200 PRO A N 1
ATOM 1568 C CA . PRO A 1 200 ? 12.099 21.375 36.083 1.00 56.56 200 PRO A CA 1
ATOM 1569 C C . PRO A 1 200 ? 12.208 21.819 34.609 1.00 56.56 200 PRO A C 1
ATOM 1571 O O . PRO A 1 200 ? 13.001 22.712 34.340 1.00 56.56 200 PRO A O 1
ATOM 1574 N N . ASN A 1 201 ? 11.472 21.231 33.656 1.00 59.09 201 ASN A N 1
ATOM 1575 C CA . ASN A 1 201 ? 11.622 21.515 32.219 1.00 59.09 201 ASN A CA 1
ATOM 1576 C C . ASN A 1 201 ? 10.297 21.617 31.434 1.00 59.09 201 ASN A C 1
ATOM 1578 O O . ASN A 1 201 ? 10.313 21.497 30.210 1.00 59.09 201 ASN A O 1
ATOM 1582 N N . GLU A 1 202 ? 9.155 21.830 32.091 1.00 70.19 202 GLU A N 1
ATOM 1583 C CA . GLU A 1 202 ? 7.884 22.036 31.383 1.00 70.19 202 GLU A CA 1
ATOM 1584 C C . GLU A 1 202 ? 7.591 23.543 31.231 1.00 70.19 202 GLU A C 1
ATOM 1586 O O . GLU A 1 202 ? 7.725 24.289 32.207 1.00 70.19 202 GLU A O 1
ATOM 1591 N N . PRO A 1 203 ? 7.249 24.039 30.024 1.00 67.31 203 PRO A N 1
ATOM 1592 C CA . PRO A 1 203 ? 6.866 25.436 29.846 1.00 67.31 203 PRO A CA 1
ATOM 1593 C C . PRO A 1 203 ? 5.613 25.751 30.683 1.00 67.31 203 PRO A C 1
ATOM 1595 O O . PRO A 1 203 ? 4.748 24.885 30.830 1.00 67.31 203 PRO A O 1
ATOM 1598 N N . PRO A 1 204 ? 5.491 26.972 31.242 1.00 67.25 204 PRO A N 1
ATOM 1599 C CA . PRO A 1 204 ? 4.345 27.320 32.071 1.00 67.25 204 PRO A CA 1
ATOM 1600 C C . PRO A 1 204 ? 3.041 27.158 31.274 1.00 67.25 204 PRO A C 1
ATOM 1602 O O . PRO A 1 204 ? 3.023 27.460 30.075 1.00 67.25 204 PRO A O 1
ATOM 1605 N N . PRO A 1 205 ? 1.951 26.694 31.915 1.00 68.88 205 PRO A N 1
ATOM 1606 C CA . PRO A 1 205 ? 0.670 26.565 31.240 1.00 68.88 205 PRO A CA 1
ATOM 1607 C C . PRO A 1 205 ? 0.232 27.933 30.686 1.00 68.88 205 PRO A C 1
ATOM 1609 O O . PRO A 1 205 ? 0.511 28.963 31.312 1.00 68.88 205 PRO A O 1
ATOM 1612 N N . PRO A 1 206 ? -0.445 27.971 29.525 1.00 61.06 206 PRO A N 1
ATOM 1613 C CA . PRO A 1 206 ? -0.960 29.211 28.959 1.00 61.06 206 PRO A CA 1
ATOM 1614 C C . PRO A 1 206 ? -1.871 29.913 29.968 1.00 61.06 206 PRO A C 1
ATOM 1616 O O . PRO A 1 206 ? -2.731 29.275 30.574 1.00 61.06 206 PRO A O 1
ATOM 1619 N N . TYR A 1 207 ? -1.690 31.219 30.157 1.00 56.75 207 TYR A N 1
ATOM 1620 C CA . TYR A 1 207 ? -2.597 31.992 30.996 1.00 56.75 207 TYR A CA 1
ATOM 1621 C C . TYR A 1 207 ? -3.938 32.155 30.271 1.00 56.75 207 TYR A C 1
ATOM 1623 O O . TYR A 1 207 ? -3.995 32.633 29.138 1.00 56.75 207 TYR A O 1
ATOM 1631 N N . GLU A 1 208 ? -5.026 31.756 30.925 1.00 65.00 208 GLU A N 1
ATOM 1632 C CA . GLU A 1 208 ? -6.373 32.095 30.478 1.00 65.00 208 GLU A CA 1
ATOM 1633 C C . GLU A 1 208 ? -6.676 33.532 30.919 1.00 65.00 208 GLU A C 1
ATOM 1635 O O . GLU A 1 208 ? -6.651 33.849 32.108 1.00 65.00 208 GLU A O 1
ATOM 1640 N N . ILE A 1 209 ? -6.930 34.425 29.960 1.00 62.91 209 ILE A N 1
ATOM 1641 C CA . ILE A 1 209 ? -7.419 35.777 30.248 1.00 62.91 209 ILE A CA 1
ATOM 1642 C C . ILE A 1 209 ? -8.929 35.659 30.489 1.00 62.91 209 ILE A C 1
ATOM 1644 O O . ILE A 1 209 ? -9.691 35.452 29.540 1.00 62.91 209 ILE A O 1
ATOM 1648 N N . ASP A 1 210 ? -9.374 35.785 31.742 1.00 54.59 210 ASP A N 1
ATOM 1649 C CA . ASP A 1 210 ? -10.804 35.835 32.060 1.00 54.59 210 ASP A CA 1
ATOM 1650 C C . ASP A 1 210 ? -11.388 37.129 31.477 1.00 54.59 210 ASP A C 1
ATOM 1652 O O . ASP A 1 210 ? -11.166 38.235 31.966 1.00 54.59 210 ASP A O 1
ATOM 1656 N N . SER A 1 211 ? -12.117 37.003 30.370 1.00 58.62 211 SER A N 1
ATOM 1657 C CA . SER A 1 211 ? -12.641 38.139 29.599 1.00 58.62 211 SER A CA 1
ATOM 1658 C C . SER A 1 211 ? -13.832 38.836 30.281 1.00 58.62 211 SER A C 1
ATOM 1660 O O . SER A 1 211 ? -14.571 39.577 29.639 1.00 58.62 211 SER A O 1
ATOM 1662 N N . ARG A 1 212 ? -14.054 38.580 31.576 1.00 56.62 212 ARG A N 1
ATOM 1663 C CA . ARG A 1 212 ? -15.169 39.113 32.374 1.00 56.62 212 ARG A CA 1
ATOM 1664 C C . ARG A 1 212 ? -14.811 40.343 33.205 1.00 56.62 212 ARG A C 1
ATOM 1666 O O . ARG A 1 212 ? -15.689 40.888 33.861 1.00 56.62 212 ARG A O 1
ATOM 1673 N N . GLU A 1 213 ? -13.563 40.798 33.150 1.00 55.69 213 GLU A N 1
ATOM 1674 C CA . GLU A 1 213 ? -13.082 41.962 33.913 1.00 55.69 213 GLU A CA 1
ATOM 1675 C C . GLU A 1 213 ? -12.883 43.217 33.040 1.00 55.69 213 GLU A C 1
ATOM 1677 O O . GLU A 1 213 ? -12.320 44.213 33.479 1.00 55.69 213 GLU A O 1
ATOM 1682 N N . ALA A 1 214 ? -13.377 43.192 31.796 1.00 54.97 214 ALA A N 1
ATOM 1683 C CA . ALA A 1 214 ? -13.284 44.299 30.843 1.00 54.97 214 ALA A CA 1
ATOM 1684 C C . ALA A 1 214 ? -14.650 44.945 30.548 1.00 54.97 214 ALA A C 1
ATOM 1686 O O . ALA A 1 214 ? -14.995 45.162 29.391 1.00 54.97 214 ALA A O 1
ATOM 1687 N N . THR A 1 215 ? -15.432 45.253 31.582 1.00 51.91 215 THR A N 1
ATOM 1688 C CA . THR A 1 215 ? -16.537 46.224 31.492 1.00 51.91 215 THR A CA 1
ATOM 1689 C C . THR A 1 215 ? -16.706 46.926 32.834 1.00 51.91 215 THR A C 1
ATOM 1691 O O . THR A 1 215 ? -17.584 46.572 33.615 1.00 51.91 215 THR A O 1
ATOM 1694 N N . ASP A 1 216 ? -15.845 47.904 33.095 1.00 47.66 216 ASP A N 1
ATOM 1695 C CA . ASP A 1 216 ? -16.180 49.046 33.947 1.00 47.66 216 ASP A CA 1
ATOM 1696 C C . ASP A 1 216 ? -15.382 50.255 33.422 1.00 47.66 216 ASP A C 1
ATOM 1698 O O . ASP A 1 216 ? -14.204 50.441 33.733 1.00 47.66 216 ASP A O 1
ATOM 1702 N N . VAL A 1 217 ? -16.009 50.998 32.505 1.00 43.66 217 VAL A N 1
ATOM 1703 C CA . VAL A 1 217 ? -15.662 52.370 32.095 1.00 43.66 217 VAL A CA 1
ATOM 1704 C C . VAL A 1 217 ? -16.960 53.157 32.058 1.00 43.66 217 VAL A C 1
ATOM 1706 O O . VAL A 1 217 ? -17.918 52.644 31.433 1.00 43.66 217 VAL A O 1
#

Solvent-accessible surface area (backbone atoms only — not comparable to full-atom values): 13832 Å² total; per-residue (Å²): 134,62,66,69,60,52,54,51,50,54,51,52,52,51,53,51,52,53,52,50,54,52,49,53,53,50,52,53,50,54,48,54,34,60,69,21,47,32,52,28,64,85,68,48,83,37,51,42,74,39,76,42,34,50,72,74,92,53,65,36,38,38,23,26,20,50,65,39,36,84,36,86,64,51,71,64,85,61,86,78,73,92,51,93,69,55,40,75,42,87,96,46,53,82,39,69,44,54,80,63,54,82,69,43,70,66,53,51,50,49,51,53,51,52,52,53,52,51,50,51,54,51,51,52,51,51,51,51,51,50,52,52,49,50,53,50,49,52,52,50,51,55,50,51,55,54,51,53,53,56,61,75,71,53,80,82,83,91,76,86,84,78,80,91,75,81,93,76,89,82,82,84,89,82,90,84,83,85,81,82,83,79,89,79,79,84,81,80,78,74,83,76,82,78,80,77,86,88,62,99,83,67,79,78,77,82,82,81,79,73,82,81,79,80,80,86,129

Radius of gyration: 52.04 Å; Cα contacts (8 Å, |Δi|>4): 139; chains: 1; bounding box: 99×65×152 Å

Mean predicted aligned error: 22.11 Å

Sequence (217 aa):
MNYLKLATQLRKGQEYFSSIMKKSGSQKLRRMIREAFCYDINGNKVKHGEPFVPEGNDFCYHCKCLSGQAAQCFTTECAVPTCEDYKAIPGKCCAYTCPSGVNSEAAELAIIISLSVGLVLLLILLVFVIDRNRKKNRRNRTRSEVLEQSQNLRPRPLNNRLAVIAEENGDGIEPPPPYTPGRGRYSIRKPHYASPPFTPNEPPPPYEIDSREATDV